Protein 8GU3 (pdb70)

Secondary structure (DSSP, 8-state):
---TT-TTSS----HHHHHHH-HHHHTTB---TTSS--B-SS-HHHHHHHHHHHHHHHH-------SSS----HHHHHHHHHHHHHHHHHTT--SS-EEEEES-TTTTHHHHHHHHHS--EEEEEES-HHHHHHHHHHHHHHT-TTTEEEEE--TTSS-SSHHHHTSSTT----EEEE-----HHHHHHHHHHHHHSSTTTSSEEEEEE--GGGHHHHHHHHHTTGGGSEEEEEE-SSSS---EEEEEE--SS---

InterPro domains:
  IPR010286 METTL16/RlmF family [PF05971] (2-304)
  IPR010286 METTL16/RlmF family [PTHR13393] (3-479)
  IPR017182 Methyltransferase METTL16/PsiM [PIRSF037350] (1-479)
  IPR029063 S-adenosyl-L-methionine-dependent methyltransferase superfamily [G3DSA:3.40.50.150] (38-305)
  IPR029063 S-adenosyl-L-methionine-dependent methyltransferase superfamily [SSF53335] (29-191)

Nearest PDB structures (foldseek):
  8gu3-assembly1_A  TM=1.004E+00  e=8.103E-60  Caenorhabditis elegans
  6gfn-assembly1_A  TM=9.324E-01  e=4.872E-31  Homo sapiens
  6gt5-assembly2_B  TM=9.411E-01  e=9.534E-30  Homo sapiens
  6b91-assembly1_A  TM=9.120E-01  e=3.389E-30  Homo sapiens
  6b92-assembly1_A  TM=9.083E-01  e=1.599E-29  Homo sapiens

Radius of gyration: 18.77 Å; Cα contacts (8 Å, |Δi|>4): 418; chains: 1; bounding box: 38×48×56 Å

Organism: Caenorhabditis elegans (NCBI:txid6239)

Sequence (256 aa):
EMHPRNPYRNKPPDFKALAVEYPEFRKFCQYVSNGKVTFDFKKDAAVRCLTQTLLKKDFNLDVEIPPGHLVPRVPQKLNYCLLIDDLLKANKLTKNVIGIDIGTGTSCIHALIGARQFNWKFIATDGDEKSVRVAHENVAKNGLSSSICVVHVNPDVKTVLMDVVNTIPDTDYAFCMCNPPFGEVAFVNRIIDDSVLLRDRIKIYTTMIGRKSSLKPLQNRLQRFGDDVKIMISVLNQGKTKRWMLAWTFSKSVSL

Structure (mmCIF, N/CA/C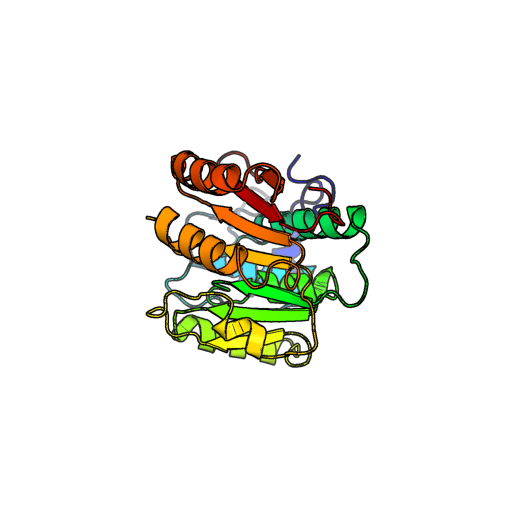/O backbone):
data_8GU3
#
_entry.id   8GU3
#
_cell.length_a   43.210
_cell.length_b   70.080
_cell.length_c   94.230
_cell.angle_alpha   90.000
_cell.angle_beta   90.000
_cell.angle_gamma   90.000
#
_symmetry.space_group_name_H-M   'P 21 21 21'
#
loop_
_atom_site.group_PDB
_atom_site.id
_atom_site.type_symbol
_atom_site.label_atom_id
_atom_site.label_alt_id
_atom_site.label_comp_id
_atom_site.label_asym_id
_atom_site.label_entity_id
_atom_site.label_seq_id
_atom_site.pdbx_PDB_ins_code
_atom_site.Cartn_x
_atom_site.Cartn_y
_atom_site.Cartn_z
_atom_site.occupancy
_atom_site.B_iso_or_equiv
_atom_site.auth_seq_id
_atom_site.auth_comp_id
_atom_site.auth_asym_id
_atom_site.auth_atom_id
_atom_site.pdbx_PDB_model_num
ATOM 1 N N . GLU A 1 6 ? -31.022 2.785 8.837 1.00 207.25 6 GLU A N 1
ATOM 2 C CA . GLU A 1 6 ? -30.799 4.144 8.359 1.00 217.42 6 GLU A CA 1
ATOM 3 C C . GLU A 1 6 ? -29.844 4.183 7.164 1.00 202.24 6 GLU A C 1
ATOM 4 O O . GLU A 1 6 ? -29.267 5.222 6.849 1.00 205.11 6 GLU A O 1
ATOM 10 N N . MET A 1 7 ? -29.702 3.044 6.481 1.00 177.08 7 MET A N 1
ATOM 11 C CA . MET A 1 7 ? -28.922 3.009 5.247 1.00 179.81 7 MET A CA 1
ATOM 12 C C . MET A 1 7 ? -29.748 3.477 4.053 1.00 162.01 7 MET A C 1
ATOM 13 O O . MET A 1 7 ? -29.437 4.497 3.429 1.00 160.58 7 MET A O 1
ATOM 18 N N . HIS A 1 8 ? -30.809 2.735 3.723 1.00 148.38 8 HIS A N 1
ATOM 19 C CA . HIS A 1 8 ? -31.721 3.071 2.640 1.00 144.81 8 HIS A CA 1
ATOM 20 C C . HIS A 1 8 ? -33.071 2.447 2.954 1.00 146.83 8 HIS A C 1
ATOM 21 O O . HIS A 1 8 ? -33.117 1.301 3.424 1.00 144.56 8 HIS A O 1
ATOM 28 N N . PRO A 1 9 ? -34.173 3.162 2.699 1.00 166.70 9 PRO A N 1
ATOM 29 C CA . PRO A 1 9 ? -35.490 2.700 3.179 1.00 173.67 9 PRO A CA 1
ATOM 30 C C . PRO A 1 9 ? -35.866 1.281 2.782 1.00 168.71 9 PRO A C 1
ATOM 31 O O . PRO A 1 9 ? -36.406 0.540 3.612 1.00 177.41 9 PRO A O 1
ATOM 35 N N . ARG A 1 10 ? -35.605 0.876 1.541 1.00 129.39 10 ARG A N 1
ATOM 36 C CA . ARG A 1 10 ? -35.996 -0.445 1.068 1.00 115.20 10 ARG A CA 1
ATOM 37 C C . ARG A 1 10 ? -34.814 -1.394 0.926 1.00 125.49 10 ARG A C 1
ATOM 38 O O . ARG A 1 10 ? -34.958 -2.465 0.327 1.00 122.90 10 ARG A O 1
ATOM 46 N N . ASN A 1 11 ? -33.658 -1.031 1.461 1.00 124.52 11 ASN A N 1
ATOM 47 C CA . ASN A 1 11 ? -32.504 -1.921 1.451 1.00 121.25 11 ASN A CA 1
ATOM 48 C C . ASN A 1 11 ? -32.731 -3.064 2.429 1.00 120.64 11 ASN A C 1
ATOM 49 O O . ASN A 1 11 ? -32.998 -2.810 3.610 1.00 136.93 11 ASN A O 1
ATOM 54 N N . PRO A 1 12 ? -32.642 -4.326 1.996 1.00 119.29 12 PRO A N 1
ATOM 55 C CA . PRO A 1 12 ? -32.818 -5.443 2.939 1.00 124.60 12 PRO A CA 1
ATOM 56 C C . PRO A 1 12 ? -31.738 -5.527 4.006 1.00 110.91 12 PRO A C 1
ATOM 57 O O . PRO A 1 12 ? -31.857 -6.362 4.911 1.00 111.56 12 PRO A O 1
ATOM 61 N N . TYR A 1 13 ? -30.696 -4.701 3.933 1.00 119.89 13 TYR A N 1
ATOM 62 C CA . TYR A 1 13 ? -29.609 -4.719 4.901 1.00 118.17 13 TYR A CA 1
ATOM 63 C C . TYR A 1 13 ? -29.696 -3.593 5.925 1.00 131.47 13 TYR A C 1
ATOM 64 O O . TYR A 1 13 ? -28.786 -3.456 6.748 1.00 132.29 13 TYR A O 1
ATOM 73 N N . ARG A 1 14 ? -30.763 -2.787 5.901 1.00 142.91 14 ARG A N 1
ATOM 74 C CA . ARG A 1 14 ? -30.866 -1.682 6.852 1.00 142.59 14 ARG A CA 1
ATOM 75 C C . ARG A 1 14 ? -31.175 -2.182 8.259 1.00 140.33 14 ARG A C 1
ATOM 76 O O . ARG A 1 14 ? -30.605 -1.687 9.238 1.00 161.71 14 ARG A O 1
ATOM 84 N N . ASN A 1 15 ? -32.074 -3.159 8.381 1.00 141.65 15 ASN A N 1
ATOM 85 C CA . ASN A 1 15 ? -32.494 -3.679 9.675 1.00 147.72 15 ASN A CA 1
ATOM 86 C C . ASN A 1 15 ? -32.303 -5.186 9.787 1.00 146.05 15 ASN A C 1
ATOM 87 O O . ASN A 1 15 ? -32.752 -5.787 10.769 1.00 143.86 15 ASN A O 1
ATOM 92 N N . LYS A 1 16 ? -31.649 -5.810 8.810 1.00 159.52 16 LYS A N 1
ATOM 93 C CA . LYS A 1 16 ? -31.249 -7.214 8.884 1.00 145.79 16 LYS A CA 1
ATOM 94 C C . LYS A 1 16 ? -29.769 -7.320 8.539 1.00 144.76 16 LYS A C 1
ATOM 95 O O . LYS A 1 16 ? -29.402 -7.838 7.478 1.00 134.51 16 LYS A O 1
ATOM 101 N N . PRO A 1 17 ? -28.890 -6.828 9.412 1.00 185.62 17 PRO A N 1
ATOM 102 C CA . PRO A 1 17 ? -27.463 -6.969 9.154 1.00 182.19 17 PRO A CA 1
ATOM 103 C C . PRO A 1 17 ? -27.083 -8.434 9.089 1.00 178.48 17 PRO A C 1
ATOM 104 O O . PRO A 1 17 ? -27.678 -9.279 9.785 1.00 179.38 17 PRO A O 1
ATOM 108 N N . PRO A 1 18 ? -26.106 -8.786 8.258 1.00 136.86 18 PRO A N 1
ATOM 109 C CA . PRO A 1 18 ? -25.774 -10.204 8.077 1.00 121.41 18 PRO A CA 1
ATOM 110 C C . PRO A 1 18 ? -25.284 -10.828 9.375 1.00 121.72 18 PRO A C 1
ATOM 111 O O . PRO A 1 18 ? -24.417 -10.282 10.061 1.00 121.30 18 PRO A O 1
ATOM 115 N N . ASP A 1 19 ? -25.857 -11.980 9.711 1.00 119.45 19 ASP A N 1
ATOM 116 C CA . ASP A 1 19 ? -25.429 -12.739 10.881 1.00 116.88 19 ASP A CA 1
ATOM 117 C C . ASP A 1 19 ? -24.207 -13.551 10.479 1.00 111.79 19 ASP A C 1
ATOM 118 O O . ASP A 1 19 ? -24.318 -14.571 9.795 1.00 115.90 19 ASP A O 1
ATOM 123 N N . PHE A 1 20 ? -23.028 -13.088 10.898 1.00 101.20 20 PHE A N 1
ATOM 124 C CA . PHE A 1 20 ? -21.788 -13.742 10.505 1.00 102.72 20 PHE A CA 1
ATOM 125 C C . PHE A 1 20 ? -21.661 -15.147 11.078 1.00 97.40 20 PHE A C 1
ATOM 126 O O . PHE A 1 20 ? -20.951 -15.972 10.496 1.00 90.08 20 PHE A O 1
ATOM 134 N N . LYS A 1 21 ? -22.344 -15.448 12.185 1.00 97.66 21 LYS A N 1
ATOM 135 C CA . LYS A 1 21 ? -22.348 -16.818 12.688 1.00 94.50 21 LYS A CA 1
ATOM 136 C C . LYS A 1 21 ? -23.186 -17.730 11.799 1.00 96.26 21 LYS A C 1
ATOM 137 O O . LYS A 1 21 ? -22.774 -18.855 11.487 1.00 100.79 21 LYS A O 1
ATOM 143 N N . ALA A 1 22 ? -24.364 -17.263 11.377 1.00 87.90 22 ALA A N 1
ATOM 144 C CA . ALA A 1 22 ? -25.183 -18.051 10.462 1.00 85.86 22 ALA A CA 1
ATOM 145 C C . ALA A 1 22 ? -24.482 -18.237 9.121 1.00 95.32 22 ALA A C 1
ATOM 146 O O . ALA A 1 22 ? -24.519 -19.327 8.537 1.00 95.48 22 ALA A O 1
ATOM 148 N N . LEU A 1 23 ? -23.836 -17.181 8.618 1.00 94.44 23 LEU A N 1
ATOM 149 C CA . LEU A 1 23 ? -23.046 -17.305 7.397 1.00 87.12 23 LEU A CA 1
ATOM 150 C C . LEU A 1 23 ? -21.895 -18.281 7.589 1.00 85.26 23 LEU A C 1
ATOM 151 O O . LEU A 1 23 ? -21.573 -19.061 6.685 1.00 84.97 23 LEU A O 1
ATOM 156 N N . ALA A 1 24 ? -21.260 -18.249 8.763 1.00 96.67 24 ALA A N 1
ATOM 157 C CA . ALA A 1 24 ? -20.182 -19.184 9.057 1.00 94.61 24 ALA A CA 1
ATOM 158 C C . ALA A 1 24 ? -20.675 -20.623 9.014 1.00 93.59 24 ALA A C 1
ATOM 159 O O . ALA A 1 24 ? -19.997 -21.506 8.476 1.00 97.67 24 ALA A O 1
ATOM 161 N N . VAL A 1 25 ? -21.854 -20.875 9.582 1.00 86.50 25 VAL A N 1
ATOM 162 C CA . VAL A 1 25 ? -22.403 -22.228 9.581 1.00 77.71 25 VAL A CA 1
ATOM 163 C C . VAL A 1 25 ? -22.770 -22.659 8.164 1.00 96.28 25 VAL A C 1
ATOM 164 O O . VAL A 1 25 ? -22.455 -23.777 7.739 1.00 106.37 25 VAL A O 1
ATOM 168 N N . GLU A 1 26 ? -23.439 -21.782 7.409 1.00 79.71 26 GLU A N 1
ATOM 169 C CA . GLU A 1 26 ? -23.893 -22.171 6.075 1.00 81.07 26 GLU A CA 1
ATOM 170 C C . GLU A 1 26 ? -22.736 -22.258 5.090 1.00 91.75 26 GLU A C 1
ATOM 171 O O . GLU A 1 26 ? -22.714 -23.143 4.227 1.00 101.71 26 GLU A O 1
ATOM 177 N N . TYR A 1 27 ? -21.774 -21.351 5.192 1.00 89.11 27 TYR A N 1
ATOM 178 C CA . TYR A 1 27 ? -20.683 -21.272 4.222 1.00 84.81 27 TYR A CA 1
ATOM 179 C C . TYR A 1 27 ? -19.354 -21.512 4.921 1.00 92.82 27 TYR A C 1
ATOM 180 O O . TYR A 1 27 ? -18.894 -20.646 5.689 1.00 93.93 27 TYR A O 1
ATOM 189 N N . PRO A 1 28 ? -18.705 -22.658 4.695 1.00 96.35 28 PRO A N 1
ATOM 190 C CA . PRO A 1 28 ? -17.487 -22.982 5.447 1.00 93.61 28 PRO A CA 1
ATOM 191 C C . PRO A 1 28 ? -16.266 -22.230 4.946 1.00 97.43 28 PRO A C 1
ATOM 192 O O . PRO A 1 28 ? -15.355 -21.929 5.723 1.00 99.67 28 PRO A O 1
ATOM 196 N N . GLU A 1 29 ? -16.229 -21.925 3.646 1.00 99.93 29 GLU A N 1
ATOM 197 C CA . GLU A 1 29 ? -15.117 -21.150 3.113 1.00 94.27 29 GLU A CA 1
ATOM 198 C C . GLU A 1 29 ? -15.110 -19.725 3.649 1.00 97.37 29 GLU A C 1
ATOM 199 O O . GLU A 1 29 ? -14.060 -19.075 3.631 1.00 101.91 29 GLU A O 1
ATOM 205 N N . PHE A 1 30 ? -16.254 -19.233 4.132 1.00 92.30 30 PHE A N 1
ATOM 206 C CA . PHE A 1 30 ? -16.308 -17.908 4.739 1.00 89.50 30 PHE A CA 1
ATOM 207 C C . PHE A 1 30 ? -15.876 -17.930 6.198 1.00 88.45 30 PHE A C 1
ATOM 208 O O . PHE A 1 30 ? -15.286 -16.958 6.680 1.00 93.16 30 PHE A O 1
ATOM 216 N N . ARG A 1 31 ? -16.153 -19.021 6.910 1.00 112.16 31 ARG A N 1
ATOM 217 C CA . ARG A 1 31 ? -15.829 -19.091 8.327 1.00 119.44 31 ARG A CA 1
ATOM 218 C C . ARG A 1 31 ? -14.350 -19.342 8.587 1.00 119.04 31 ARG A C 1
ATOM 219 O O . ARG A 1 31 ? -13.931 -19.317 9.750 1.00 124.47 31 ARG A O 1
ATOM 227 N N . LYS A 1 32 ? -13.553 -19.583 7.544 1.00 91.17 32 LYS A N 1
ATOM 228 C CA . LYS A 1 32 ? -12.106 -19.564 7.714 1.00 72.71 32 LYS A CA 1
ATOM 229 C C . LYS A 1 32 ? -11.612 -18.165 8.050 1.00 81.80 32 LYS A C 1
ATOM 230 O O . LYS A 1 32 ? -10.580 -18.013 8.713 1.00 87.02 32 LYS A O 1
ATOM 236 N N . PHE A 1 33 ? -12.330 -17.139 7.605 1.00 82.63 33 PHE A N 1
ATOM 237 C CA . PHE A 1 33 ? -11.983 -15.755 7.890 1.00 87.41 33 PHE A CA 1
ATOM 238 C C . PHE A 1 33 ? -12.677 -15.225 9.135 1.00 92.93 33 PHE A C 1
ATOM 239 O O . PHE A 1 33 ? -12.510 -14.049 9.471 1.00 99.76 33 PHE A O 1
ATOM 247 N N . CYS A 1 34 ? -13.445 -16.064 9.823 1.00 102.49 34 CYS A N 1
ATOM 248 C CA . CYS A 1 34 ? -14.118 -15.686 11.055 1.00 113.99 34 CYS A CA 1
ATOM 249 C C . CYS A 1 34 ? -13.295 -16.172 12.240 1.00 126.55 34 CYS A C 1
ATOM 250 O O . CYS A 1 34 ? -12.934 -17.352 12.311 1.00 120.77 34 CYS A O 1
ATOM 253 N N . GLN A 1 35 ? -13.001 -15.260 13.162 1.00 140.98 35 GLN A N 1
ATOM 254 C CA . GLN A 1 35 ? -12.120 -15.549 14.290 1.00 158.65 35 GLN A CA 1
ATOM 255 C C . GLN A 1 35 ? -12.945 -15.929 15.519 1.00 171.94 35 GLN A C 1
ATOM 256 O O . GLN A 1 35 ? -12.966 -15.236 16.536 1.00 163.76 35 GLN A O 1
ATOM 262 N N . TYR A 1 36 ? -13.635 -17.062 15.407 1.00 247.73 36 TYR A N 1
ATOM 263 C CA . TYR A 1 36 ? -14.362 -17.591 16.553 1.00 249.39 36 TYR A CA 1
ATOM 264 C C . TYR A 1 36 ? -13.384 -17.930 17.673 1.00 250.33 36 TYR A C 1
ATOM 265 O O . TYR A 1 36 ? -12.391 -18.632 17.461 1.00 248.63 36 TYR A O 1
ATOM 274 N N . VAL A 1 37 ? -13.643 -17.382 18.858 1.00 208.16 37 VAL A N 1
ATOM 275 C CA . VAL A 1 37 ? -12.742 -17.520 19.997 1.00 197.59 37 VAL A CA 1
ATOM 276 C C . VAL A 1 37 ? -13.551 -17.787 21.259 1.00 197.81 37 VAL A C 1
ATOM 277 O O . VAL A 1 37 ? -14.776 -17.947 21.203 1.00 192.84 37 VAL A O 1
ATOM 281 N N . SER A 1 38 ? -12.872 -17.835 22.408 1.00 187.65 38 SER A N 1
ATOM 282 C CA . SER A 1 38 ? -13.553 -18.016 23.685 1.00 184.36 38 SER A CA 1
ATOM 283 C C . SER A 1 38 ? -14.376 -16.800 24.095 1.00 194.97 38 SER A C 1
ATOM 284 O O . SER A 1 38 ? -14.979 -16.821 25.174 1.00 185.38 38 SER A O 1
ATOM 287 N N . ASN A 1 39 ? -14.407 -15.747 23.273 1.00 214.52 39 ASN A N 1
ATOM 288 C CA . ASN A 1 39 ? -15.289 -14.614 23.525 1.00 213.06 39 ASN A CA 1
ATOM 289 C C . ASN A 1 39 ? -16.759 -15.003 23.460 1.00 207.13 39 ASN A C 1
ATOM 290 O O . ASN A 1 39 ? -17.603 -14.299 24.027 1.00 206.73 39 ASN A O 1
ATOM 295 N N . GLY A 1 40 ? -17.084 -16.106 22.790 1.00 177.22 40 GLY A N 1
ATOM 296 C CA . GLY A 1 40 ? -18.456 -16.512 22.594 1.00 161.65 40 GLY A CA 1
ATOM 297 C C . GLY A 1 40 ? -19.115 -15.948 21.356 1.00 165.45 40 GLY A C 1
ATOM 298 O O . GLY A 1 40 ? -20.262 -16.312 21.065 1.00 156.29 40 GLY A O 1
ATOM 299 N N . LYS A 1 41 ? -18.435 -15.074 20.621 1.00 170.58 41 LYS A N 1
ATOM 300 C CA . LYS A 1 41 ? -18.957 -14.472 19.406 1.00 160.92 41 LYS A CA 1
ATOM 301 C C . LYS A 1 41 ? -18.059 -14.833 18.231 1.00 145.47 41 LYS A C 1
ATOM 302 O O . LYS A 1 41 ? -16.999 -15.443 18.390 1.00 165.79 41 LYS A O 1
ATOM 308 N N . VAL A 1 42 ? -18.493 -14.443 17.037 1.00 136.04 42 VAL A N 1
ATOM 309 C CA . VAL A 1 42 ? -17.697 -14.603 15.826 1.00 148.29 42 VAL A CA 1
ATOM 310 C C . VAL A 1 42 ? -16.980 -13.286 15.554 1.00 147.53 42 VAL A C 1
ATOM 311 O O . VAL A 1 42 ? -17.613 -12.231 15.424 1.00 136.46 42 VAL A O 1
ATOM 315 N N . THR A 1 43 ? -15.654 -13.340 15.509 1.00 158.06 43 THR A N 1
ATOM 316 C CA . THR A 1 43 ? -14.827 -12.176 15.233 1.00 158.66 43 THR A CA 1
ATOM 317 C C . THR A 1 43 ? -14.395 -12.211 13.773 1.00 150.58 43 THR A C 1
ATOM 318 O O . THR A 1 43 ? -14.063 -13.274 13.241 1.00 147.70 43 THR A O 1
ATOM 322 N N . PHE A 1 44 ? -14.417 -11.052 13.121 1.00 135.21 44 PHE A N 1
ATOM 323 C CA . PHE A 1 44 ? -14.122 -10.963 11.699 1.00 114.40 44 PHE A CA 1
ATOM 324 C C . PHE A 1 44 ? -13.166 -9.807 11.454 1.00 126.07 44 PHE A C 1
ATOM 325 O O . PHE A 1 44 ? -13.395 -8.696 11.943 1.00 126.38 44 PHE A O 1
ATOM 333 N N . ASP A 1 45 ? -12.101 -10.067 10.699 1.00 121.80 45 ASP A N 1
ATOM 334 C CA . ASP A 1 45 ? -11.119 -9.042 10.367 1.00 121.71 45 ASP A CA 1
ATOM 335 C C . ASP A 1 45 ? -11.495 -8.403 9.036 1.00 109.57 45 ASP A C 1
ATOM 336 O O . ASP A 1 45 ? -11.504 -9.074 7.999 1.00 95.71 45 ASP A O 1
ATOM 341 N N . PHE A 1 46 ? -11.803 -7.108 9.069 1.00 109.82 46 PHE A N 1
ATOM 342 C CA . PHE A 1 46 ? -12.191 -6.370 7.877 1.00 107.58 46 PHE A CA 1
ATOM 343 C C . PHE A 1 46 ? -11.013 -5.727 7.158 1.00 99.60 46 PHE A C 1
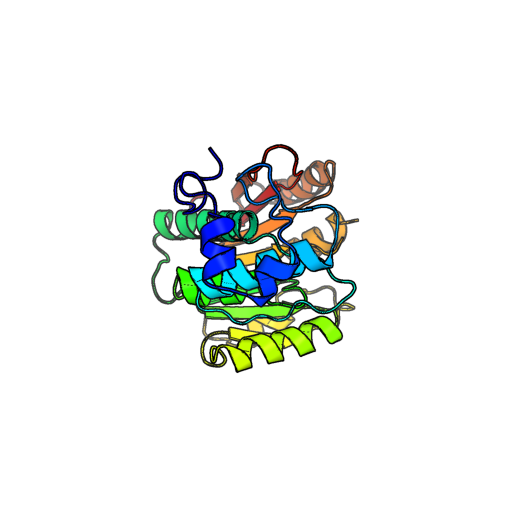ATOM 344 O O . PHE A 1 46 ? -11.202 -5.168 6.074 1.00 112.88 46 PHE A O 1
ATOM 352 N N . LYS A 1 47 ? -9.812 -5.786 7.727 1.00 102.17 47 LYS A N 1
ATOM 353 C CA . LYS A 1 47 ? -8.648 -5.151 7.127 1.00 104.54 47 LYS A CA 1
ATOM 354 C C . LYS A 1 47 ? -7.898 -6.064 6.166 1.00 101.56 47 LYS A C 1
ATOM 355 O O . LYS A 1 47 ? -6.887 -5.641 5.597 1.00 106.50 47 LYS A O 1
ATOM 361 N N . LYS A 1 48 ? -8.362 -7.294 5.969 1.00 103.16 48 LYS A N 1
ATOM 362 C CA . LYS A 1 48 ? -7.735 -8.233 5.049 1.00 99.04 48 LYS A CA 1
ATOM 363 C C . LYS A 1 48 ? -8.594 -8.356 3.795 1.00 97.66 48 LYS A C 1
ATOM 364 O O . LYS A 1 48 ? -9.810 -8.558 3.886 1.00 80.43 48 LYS A O 1
ATOM 370 N N . ASP A 1 49 ? -7.958 -8.224 2.627 1.00 106.07 49 ASP A N 1
ATOM 371 C CA . ASP A 1 49 ? -8.705 -8.201 1.373 1.00 104.29 49 ASP A CA 1
ATOM 372 C C . ASP A 1 49 ? -9.359 -9.544 1.079 1.00 97.12 49 ASP A C 1
ATOM 373 O O . ASP A 1 49 ? -10.460 -9.593 0.516 1.00 84.01 49 ASP A O 1
ATOM 378 N N . ALA A 1 50 ? -8.695 -10.646 1.437 1.00 94.06 50 ALA A N 1
ATOM 379 C CA . ALA A 1 50 ? -9.294 -11.959 1.226 1.00 78.79 50 ALA A CA 1
ATOM 380 C C . ALA A 1 50 ? -10.597 -12.092 2.000 1.00 79.13 50 ALA A C 1
ATOM 381 O O . ALA A 1 50 ? -11.587 -12.621 1.481 1.00 81.28 50 ALA A O 1
ATOM 383 N N . ALA A 1 51 ? -10.621 -11.596 3.240 1.00 85.36 51 ALA A N 1
ATOM 384 C CA . ALA A 1 51 ? -11.824 -11.696 4.059 1.00 79.85 51 ALA A CA 1
ATOM 385 C C . ALA A 1 51 ? -12.978 -10.896 3.465 1.00 69.23 51 ALA A C 1
ATOM 386 O O . ALA A 1 51 ? -14.110 -11.384 3.408 1.00 64.40 51 ALA A O 1
ATOM 388 N N . VAL A 1 52 ? -12.715 -9.665 3.017 1.00 78.91 52 VAL A N 1
ATOM 389 C CA . VAL A 1 52 ? -13.781 -8.846 2.443 1.00 78.81 52 VAL A CA 1
ATOM 390 C C . VAL A 1 52 ? -14.266 -9.438 1.127 1.00 66.46 52 VAL A C 1
ATOM 391 O O . VAL A 1 52 ? -15.472 -9.461 0.846 1.00 66.68 52 VAL A O 1
ATOM 395 N N . ARG A 1 53 ? -13.333 -9.899 0.290 1.00 70.12 53 ARG A N 1
ATOM 396 C CA . ARG A 1 53 ? -13.688 -10.583 -0.950 1.00 71.47 53 ARG A CA 1
ATOM 397 C C . ARG A 1 53 ? -14.616 -11.760 -0.678 1.00 67.51 53 ARG A C 1
ATOM 398 O O . ARG A 1 53 ? -15.678 -11.896 -1.302 1.00 63.40 53 ARG A O 1
ATOM 406 N N . CYS A 1 54 ? -14.234 -12.613 0.274 1.00 76.50 54 CYS A N 1
ATOM 407 C CA . CYS A 1 54 ? -15.055 -13.766 0.608 1.00 65.28 54 CYS A CA 1
ATOM 408 C C . CYS A 1 54 ? -16.393 -13.354 1.203 1.00 64.89 54 CYS A C 1
ATOM 409 O O . CYS A 1 54 ? -17.402 -14.019 0.961 1.00 68.91 54 CYS A O 1
ATOM 412 N N . LEU A 1 55 ? -16.422 -12.275 1.987 1.00 68.39 55 LEU A N 1
ATOM 413 C CA . LEU A 1 55 ? -17.680 -11.802 2.553 1.00 62.85 55 LEU A CA 1
ATOM 414 C C . LEU A 1 55 ? -18.641 -11.375 1.454 1.00 63.03 55 LEU A C 1
ATOM 415 O O . LEU A 1 55 ? -19.827 -11.725 1.477 1.00 67.03 55 LEU A O 1
ATOM 420 N N . THR A 1 56 ? -18.140 -10.614 0.479 1.00 70.67 56 THR A N 1
ATOM 421 C CA . THR A 1 56 ? -18.974 -10.203 -0.646 1.00 64.73 56 THR A CA 1
ATOM 422 C C . THR A 1 56 ? -19.476 -11.417 -1.416 1.00 64.18 56 THR A C 1
ATOM 423 O O . THR A 1 56 ? -20.662 -11.504 -1.765 1.00 54.42 56 THR A O 1
ATOM 427 N N . GLN A 1 57 ? -18.580 -12.373 -1.678 1.00 54.28 57 GLN A N 1
ATOM 428 C CA . GLN A 1 57 ? -18.971 -13.587 -2.386 1.00 49.79 57 GLN A CA 1
ATOM 429 C C . GLN A 1 57 ? -20.070 -14.328 -1.633 1.00 65.00 57 GLN A C 1
ATOM 430 O O . GLN A 1 57 ? -21.077 -14.744 -2.222 1.00 71.11 57 GLN A O 1
ATOM 436 N N . THR A 1 58 ? -19.893 -14.491 -0.320 1.00 64.32 58 THR A N 1
ATOM 437 C CA . THR A 1 58 ? -20.857 -15.223 0.492 1.00 61.29 58 THR A CA 1
ATOM 438 C C . THR A 1 58 ? -22.210 -14.527 0.507 1.00 65.40 58 THR A C 1
ATOM 439 O O . THR A 1 58 ? -23.255 -15.182 0.400 1.00 63.87 58 THR A O 1
ATOM 443 N N . LEU A 1 59 ? -22.213 -13.199 0.650 1.00 71.38 59 LEU A N 1
ATOM 444 C CA . LEU A 1 59 ? -23.473 -12.464 0.637 1.00 59.99 59 LEU A CA 1
ATOM 445 C C . LEU A 1 59 ? -24.176 -12.603 -0.704 1.00 61.22 59 LEU A C 1
ATOM 446 O O . LEU A 1 59 ? -25.396 -12.794 -0.751 1.00 57.96 59 LEU A O 1
ATOM 451 N N . LEU A 1 60 ? -23.425 -12.516 -1.807 1.00 59.10 60 LEU A N 1
ATOM 452 C CA . LEU A 1 60 ? -24.049 -12.673 -3.118 1.00 51.98 60 LEU A CA 1
ATOM 453 C C . LEU A 1 60 ? -24.648 -14.064 -3.282 1.00 56.07 60 LEU A C 1
ATOM 454 O O . LEU A 1 60 ? -25.780 -14.204 -3.759 1.00 61.73 60 LEU A O 1
ATOM 459 N N . LYS A 1 61 ? -23.920 -15.104 -2.867 1.00 59.41 61 LYS A N 1
ATOM 460 C CA . LYS A 1 61 ? -24.463 -16.458 -2.953 1.00 55.44 61 LYS A CA 1
ATOM 461 C C . LYS A 1 61 ? -25.732 -16.604 -2.116 1.00 59.83 61 LYS A C 1
ATOM 462 O O . LYS A 1 61 ? -26.757 -17.094 -2.603 1.00 59.97 61 L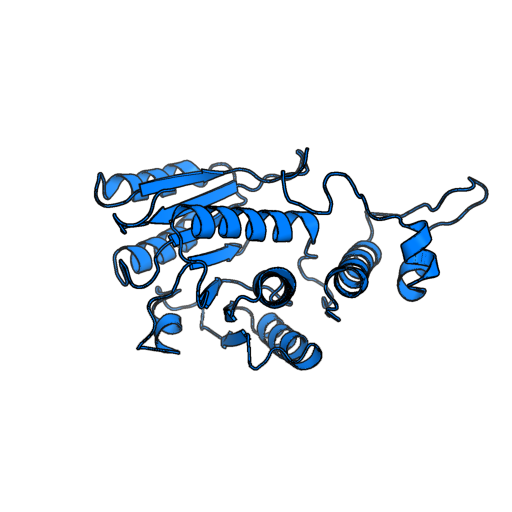YS A O 1
ATOM 468 N N . LYS A 1 62 ? -25.688 -16.169 -0.854 1.00 64.40 62 LYS A N 1
ATOM 469 C CA . LYS A 1 62 ? -26.789 -16.469 0.055 1.00 64.36 62 LYS A CA 1
ATOM 470 C C . LYS A 1 62 ? -28.007 -15.590 -0.199 1.00 70.81 62 LYS A C 1
ATOM 471 O O . LYS A 1 62 ? -29.137 -16.026 0.053 1.00 68.41 62 LYS A O 1
ATOM 477 N N . ASP A 1 63 ? -27.814 -14.368 -0.699 1.00 63.63 63 ASP A N 1
ATOM 478 C CA . ASP A 1 63 ? -28.902 -13.411 -0.793 1.00 65.41 63 ASP A CA 1
ATOM 479 C C . ASP A 1 63 ? -29.276 -13.033 -2.218 1.00 63.53 63 ASP A C 1
ATOM 480 O O . ASP A 1 63 ? -30.258 -12.306 -2.403 1.00 65.81 63 ASP A O 1
ATOM 485 N N . PHE A 1 64 ? -28.539 -13.503 -3.230 1.00 63.31 64 PHE A N 1
ATOM 486 C CA . PHE A 1 64 ? -28.901 -13.212 -4.610 1.00 60.80 64 PHE A CA 1
ATOM 487 C C . PHE A 1 64 ? -28.719 -14.410 -5.532 1.00 59.39 64 PHE A C 1
ATOM 488 O O . PHE A 1 64 ? -28.906 -14.264 -6.747 1.00 73.99 64 PHE A O 1
ATOM 496 N N . ASN A 1 65 ? -28.374 -15.583 -4.998 1.00 58.21 65 ASN A N 1
ATOM 497 C CA . ASN A 1 65 ? -28.133 -16.780 -5.804 1.00 62.77 65 ASN A CA 1
ATOM 498 C C . ASN A 1 65 ? -27.112 -16.503 -6.903 1.00 64.30 65 ASN A C 1
ATOM 499 O O . ASN A 1 65 ? -27.279 -16.904 -8.057 1.00 73.13 65 ASN A O 1
ATOM 504 N N . LEU A 1 66 ? -26.040 -15.806 -6.539 1.00 55.90 66 LEU A N 1
ATOM 505 C CA . LEU A 1 66 ? -25.007 -15.393 -7.480 1.00 50.07 66 LEU A CA 1
ATOM 506 C C . LEU A 1 66 ? -23.666 -15.938 -7.011 1.00 56.25 66 LEU A C 1
ATOM 507 O O . LEU A 1 66 ? -23.147 -15.510 -5.975 1.00 73.56 66 LEU A O 1
ATOM 512 N N . ASP A 1 67 ? -23.106 -16.875 -7.769 1.00 59.76 67 ASP A N 1
ATOM 513 C CA . ASP A 1 67 ? -21.734 -17.321 -7.557 1.00 64.40 67 ASP A CA 1
ATOM 514 C C . ASP A 1 67 ? -20.839 -16.442 -8.420 1.00 68.04 67 ASP A C 1
ATOM 515 O O . ASP A 1 67 ? -20.877 -16.525 -9.652 1.00 75.80 67 ASP A O 1
ATOM 520 N N . VAL A 1 68 ? -20.045 -15.594 -7.774 1.00 68.79 68 VAL A N 1
ATOM 521 C CA . VAL A 1 68 ? -19.260 -14.570 -8.449 1.00 63.35 68 VAL A CA 1
ATOM 522 C C . VAL A 1 68 ? -17.809 -14.698 -8.010 1.00 60.60 68 VAL A C 1
ATOM 523 O O . VAL A 1 68 ? -17.528 -15.036 -6.855 1.00 71.61 68 VAL A O 1
ATOM 527 N N . GLU A 1 69 ? -16.889 -14.445 -8.933 1.00 58.09 69 GLU A N 1
ATOM 528 C CA . GLU A 1 69 ? -15.466 -14.425 -8.632 1.00 64.70 69 GLU A CA 1
ATOM 529 C C . GLU A 1 69 ? -14.959 -12.992 -8.698 1.00 72.65 69 GLU A C 1
ATOM 530 O O . GLU A 1 69 ? -15.168 -12.300 -9.700 1.00 74.42 69 GLU A O 1
ATOM 536 N N . ILE A 1 70 ? -14.313 -12.547 -7.624 1.00 75.28 70 ILE A N 1
ATOM 537 C CA . ILE A 1 70 ? -13.562 -11.295 -7.615 1.00 73.24 70 ILE A CA 1
ATOM 538 C C . ILE A 1 70 ? -12.078 -11.655 -7.659 1.00 81.52 70 ILE A C 1
ATOM 539 O O . ILE A 1 70 ? -11.555 -12.205 -6.676 1.00 89.01 70 ILE A O 1
ATOM 544 N N . PRO A 1 71 ? -11.376 -11.375 -8.749 1.00 84.90 71 PRO A N 1
ATOM 545 C CA . PRO A 1 71 ? -9.986 -11.803 -8.873 1.00 98.97 71 PRO A CA 1
ATOM 546 C C . PRO A 1 71 ? -9.077 -10.957 -8.001 1.00 97.73 71 PRO A C 1
ATOM 547 O O . PRO A 1 71 ? -9.496 -9.911 -7.481 1.00 89.63 71 PRO A O 1
ATOM 551 N N . PRO A 1 72 ? -7.830 -11.384 -7.805 1.00 103.81 72 PRO A N 1
ATOM 552 C CA . PRO A 1 72 ? -6.910 -10.613 -6.961 1.00 105.86 72 PRO A CA 1
ATOM 553 C C . PRO A 1 72 ? -6.617 -9.240 -7.546 1.00 119.76 72 PRO A C 1
ATOM 554 O O . PRO A 1 72 ? -6.651 -9.034 -8.761 1.00 116.24 72 PRO A O 1
ATOM 558 N N . GLY A 1 73 ? -6.326 -8.296 -6.657 1.00 126.19 73 GLY A N 1
ATOM 559 C CA . GLY A 1 73 ? -5.931 -6.961 -7.070 1.00 130.32 73 GLY A CA 1
ATOM 560 C C . GLY A 1 73 ? -7.013 -6.169 -7.771 1.00 129.72 73 GLY A C 1
ATOM 561 O O . GLY A 1 73 ? -6.734 -5.503 -8.777 1.00 140.54 73 GLY A O 1
ATOM 562 N N . HIS A 1 74 ? -8.241 -6.221 -7.266 1.00 122.53 74 HIS A N 1
ATOM 563 C CA . HIS A 1 74 ? -9.354 -5.479 -7.834 1.00 112.84 74 HIS A CA 1
ATOM 564 C C . HIS A 1 74 ? -10.133 -4.801 -6.718 1.00 107.92 74 HIS A C 1
ATOM 565 O O . HIS A 1 74 ? -9.959 -5.101 -5.533 1.00 119.30 74 HIS A O 1
ATOM 572 N N . LEU A 1 75 ? -10.991 -3.865 -7.113 1.00 104.86 75 LEU A N 1
ATOM 573 C CA . LEU A 1 75 ? -11.960 -3.312 -6.181 1.00 112.52 75 LEU A CA 1
ATOM 574 C C . LEU A 1 75 ? -12.832 -4.433 -5.634 1.00 105.63 75 LEU A C 1
ATOM 575 O O . LEU A 1 75 ? -13.275 -5.314 -6.376 1.00 96.91 75 LEU A O 1
ATOM 580 N N . VAL A 1 76 ? -13.060 -4.410 -4.325 1.00 101.07 76 VAL A N 1
ATOM 581 C CA . VAL A 1 76 ? -13.941 -5.388 -3.695 1.00 91.42 76 VAL A CA 1
ATOM 582 C C . VAL A 1 76 ? -15.312 -4.743 -3.536 1.00 85.29 76 VAL A C 1
ATOM 583 O O . VAL A 1 76 ? -15.499 -3.892 -2.654 1.00 83.09 76 VAL A O 1
ATOM 587 N N . PRO A 1 77 ? -16.288 -5.108 -4.365 1.00 82.64 77 PRO A N 1
ATOM 588 C CA . PRO A 1 77 ? -17.602 -4.468 -4.282 1.00 76.44 77 PRO A CA 1
ATOM 589 C C . PRO A 1 77 ? -18.268 -4.739 -2.942 1.00 75.16 77 PRO A C 1
ATOM 590 O O . PRO A 1 77 ? -18.058 -5.780 -2.317 1.00 77.48 77 PRO A O 1
ATOM 594 N N . ARG A 1 78 ? -19.071 -3.777 -2.498 1.00 66.50 78 ARG A N 1
ATOM 595 C CA . ARG A 1 78 ? -19.839 -3.899 -1.264 1.00 74.06 78 ARG A CA 1
ATOM 596 C C . ARG A 1 78 ? -21.311 -4.021 -1.639 1.00 67.83 78 ARG A C 1
ATOM 597 O O . ARG A 1 78 ? -21.905 -3.072 -2.160 1.00 74.61 78 ARG A O 1
ATOM 605 N N . VAL A 1 79 ? -21.889 -5.193 -1.364 1.00 67.84 79 VAL A N 1
ATOM 606 C CA . VAL A 1 79 ? -23.267 -5.466 -1.781 1.00 66.48 79 VAL A CA 1
ATOM 607 C C . VAL A 1 79 ? -24.260 -4.421 -1.276 1.00 77.63 79 VAL A C 1
ATOM 608 O O . VAL A 1 79 ? -25.107 -3.978 -2.069 1.00 78.37 79 VAL A O 1
ATOM 612 N N . PRO A 1 80 ? -24.245 -4.008 0.001 1.00 86.13 80 PRO A N 1
ATOM 613 C CA . PRO A 1 80 ? -25.265 -3.038 0.442 1.00 97.19 80 PRO A CA 1
ATOM 614 C C . PRO A 1 80 ? -25.254 -1.733 -0.337 1.00 93.46 80 PRO A C 1
ATOM 615 O O . PRO A 1 80 ? -26.322 -1.222 -0.690 1.00 105.36 80 PRO A O 1
ATOM 619 N N . GLN A 1 81 ? -24.076 -1.196 -0.655 1.00 81.40 81 GLN A N 1
ATOM 620 C CA . GLN A 1 81 ? -24.010 0.107 -1.314 1.00 101.00 81 GLN A CA 1
ATOM 621 C C . GLN A 1 81 ? -24.426 0.014 -2.782 1.00 100.98 81 GLN A C 1
ATOM 622 O O . GLN A 1 81 ? -25.165 0.875 -3.289 1.00 98.67 81 GLN A O 1
ATOM 628 N N . LYS A 1 82 ? -23.978 -1.034 -3.476 1.00 93.55 82 LYS A N 1
ATOM 629 C CA . LYS A 1 82 ? -24.413 -1.249 -4.852 1.00 84.80 82 LYS A CA 1
ATOM 630 C C . LYS A 1 82 ? -25.915 -1.491 -4.914 1.00 90.37 82 LYS A C 1
ATOM 631 O O . LYS A 1 82 ? -26.599 -1.004 -5.824 1.00 105.31 82 LYS A O 1
ATOM 637 N N . LEU A 1 83 ? -26.449 -2.237 -3.945 1.00 90.44 83 LEU A N 1
ATOM 638 C CA . LEU A 1 83 ? -27.890 -2.440 -3.884 1.00 91.47 83 LEU A CA 1
ATOM 639 C C . LEU A 1 83 ? -28.624 -1.137 -3.597 1.00 91.26 83 LEU A C 1
ATOM 640 O O . LEU A 1 83 ? -29.735 -0.936 -4.094 1.00 96.07 83 LEU A O 1
ATOM 645 N N . ASN A 1 84 ? -28.025 -0.247 -2.803 1.00 96.24 84 ASN A N 1
ATOM 646 C CA . ASN A 1 84 ? -28.617 1.071 -2.594 1.00 98.77 84 ASN A CA 1
ATOM 647 C C . ASN A 1 84 ? -28.710 1.843 -3.902 1.00 94.31 84 ASN A C 1
ATOM 648 O O . ASN A 1 84 ? -29.730 2.484 -4.184 1.00 91.70 84 ASN A O 1
ATOM 653 N N . TYR A 1 85 ? -27.645 1.804 -4.705 1.00 91.09 85 TYR A N 1
ATOM 654 C CA . TYR A 1 85 ? -27.693 2.433 -6.026 1.00 83.88 85 TYR A CA 1
ATOM 655 C C . TYR A 1 85 ? -28.804 1.827 -6.880 1.00 88.38 85 TYR A C 1
ATOM 656 O O . TYR A 1 85 ? -29.576 2.550 -7.533 1.00 89.66 85 TYR A O 1
ATOM 665 N N . CYS A 1 86 ? -28.912 0.495 -6.867 1.00 88.90 86 CYS A N 1
ATOM 666 C CA . CYS A 1 86 ? -29.957 -0.178 -7.633 1.00 85.80 86 CYS A CA 1
ATOM 667 C C . CYS A 1 86 ? -31.346 0.257 -7.180 1.00 91.25 86 CYS A C 1
ATOM 668 O O . CYS A 1 86 ? -32.235 0.479 -8.008 1.00 83.67 86 CYS A O 1
ATOM 671 N N . LEU A 1 87 ? -31.553 0.391 -5.867 1.00 97.48 87 LEU A N 1
ATOM 672 C CA . LEU A 1 87 ? -32.866 0.784 -5.359 1.00 96.42 87 LEU A CA 1
ATOM 673 C C . LEU A 1 87 ? -33.180 2.240 -5.681 1.00 94.17 87 LEU A C 1
ATOM 674 O O . LEU A 1 87 ? -34.334 2.581 -5.968 1.00 87.14 87 LEU A O 1
ATOM 679 N N . LEU A 1 88 ? -32.174 3.117 -5.619 1.00 89.26 88 LEU A N 1
ATOM 680 C CA . LEU A 1 88 ? -32.386 4.500 -6.034 1.00 95.86 88 LEU A CA 1
ATOM 681 C C . LEU A 1 88 ? -32.835 4.564 -7.485 1.00 97.21 88 LEU A C 1
ATOM 682 O O . LEU A 1 88 ? -33.719 5.353 -7.837 1.00 102.73 88 LEU A O 1
ATOM 687 N N . ILE A 1 89 ? -32.235 3.741 -8.343 1.00 94.70 89 ILE A N 1
ATOM 688 C CA . ILE A 1 89 ? -32.707 3.681 -9.723 1.00 92.72 89 ILE A CA 1
ATOM 689 C C . ILE A 1 89 ? -34.109 3.084 -9.791 1.00 92.13 89 ILE A C 1
ATOM 690 O O . ILE A 1 89 ? -34.943 3.516 -10.594 1.00 89.80 89 ILE A O 1
ATOM 695 N N . ASP A 1 90 ? -34.397 2.097 -8.941 1.00 103.28 90 ASP A N 1
ATOM 696 C CA . ASP A 1 90 ? -35.712 1.463 -8.953 1.00 107.42 90 ASP A CA 1
ATOM 697 C C . ASP A 1 90 ? -36.817 2.459 -8.62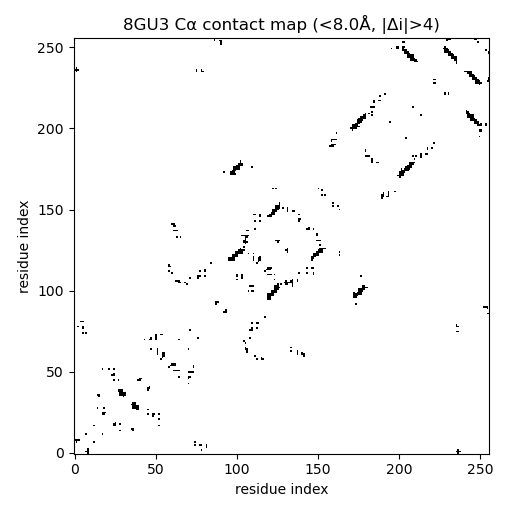0 1.00 105.37 90 ASP A C 1
ATOM 698 O O . ASP A 1 90 ? -37.890 2.431 -9.233 1.00 10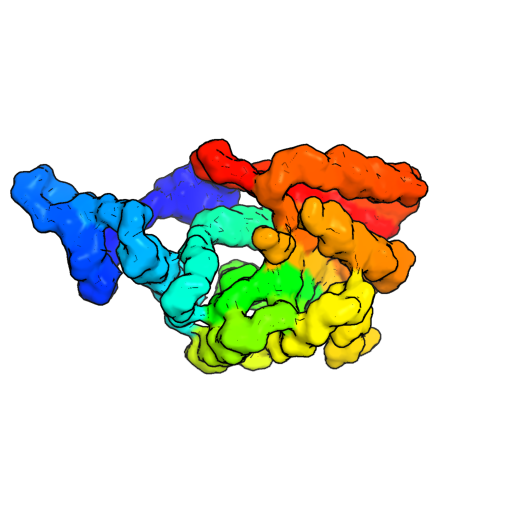7.19 90 ASP A O 1
ATOM 703 N N . ASP A 1 91 ? -36.576 3.346 -7.651 1.00 101.99 91 ASP A N 1
ATOM 704 C CA . ASP A 1 91 ? -37.603 4.308 -7.254 1.00 106.29 91 ASP A CA 1
ATOM 705 C C . ASP A 1 91 ? -37.933 5.286 -8.379 1.00 107.63 91 ASP A C 1
ATOM 706 O O . ASP A 1 91 ? -39.105 5.615 -8.594 1.00 100.06 91 ASP A O 1
ATOM 711 N N . LEU A 1 92 ? -36.917 5.771 -9.098 1.00 105.41 92 LEU A N 1
ATOM 712 C CA . LEU A 1 92 ? -37.174 6.723 -10.177 1.00 103.93 92 LEU A CA 1
ATOM 713 C C . LEU A 1 92 ? -37.951 6.075 -11.317 1.00 102.54 92 LEU A C 1
ATOM 714 O O . LEU A 1 92 ? -38.811 6.718 -11.930 1.00 111.39 92 LEU A O 1
ATOM 719 N N . LEU A 1 93 ? -37.658 4.809 -11.621 1.00 99.66 93 LEU A N 1
ATOM 720 C CA . LEU A 1 93 ? -38.463 4.082 -12.597 1.00 98.74 93 LEU A CA 1
ATOM 721 C C . LEU A 1 93 ? -39.900 3.932 -12.119 1.00 104.80 93 LEU A C 1
ATOM 722 O O . LEU A 1 93 ? -40.838 3.982 -12.924 1.00 110.70 93 LEU A O 1
ATOM 727 N N . LYS A 1 94 ? -40.090 3.729 -10.814 1.00 101.15 94 LYS A N 1
ATOM 728 C CA . LYS A 1 94 ? -41.438 3.693 -10.259 1.00 107.81 94 LYS A CA 1
ATOM 729 C C . LYS A 1 94 ? -42.164 5.010 -10.497 1.00 114.40 94 LYS A C 1
ATOM 730 O O . LYS A 1 94 ? -43.277 5.031 -11.037 1.00 117.12 94 LYS A O 1
ATOM 736 N N . ALA A 1 95 ? -41.538 6.125 -10.108 1.00 123.76 95 ALA A N 1
ATOM 737 C CA . ALA A 1 95 ? -42.201 7.422 -10.201 1.00 110.51 95 ALA A CA 1
ATOM 738 C C . ALA A 1 95 ? -42.557 7.756 -11.641 1.00 109.52 95 ALA A C 1
ATOM 739 O O . ALA A 1 95 ? -43.663 8.230 -11.922 1.00 116.18 95 ALA A O 1
ATOM 741 N N . ASN A 1 96 ? -41.639 7.500 -12.570 1.00 110.65 96 ASN A N 1
ATOM 742 C CA . ASN A 1 96 ? -41.885 7.730 -13.984 1.00 117.79 96 ASN A CA 1
ATOM 743 C C . ASN A 1 96 ? -42.373 6.477 -14.701 1.00 117.06 96 ASN A C 1
ATOM 744 O O . ASN A 1 96 ? -42.267 6.397 -15.931 1.00 121.78 96 ASN A O 1
ATOM 749 N N . LYS A 1 97 ? -42.884 5.497 -13.948 1.00 111.26 97 LYS A N 1
ATOM 750 C CA . LYS A 1 97 ? -43.719 4.404 -14.465 1.00 112.13 97 LYS A CA 1
ATOM 751 C C . LYS A 1 97 ? -43.087 3.703 -15.670 1.00 109.91 97 LYS A C 1
ATOM 752 O O . LYS A 1 97 ? -43.757 3.368 -16.650 1.00 103.33 97 LYS A O 1
ATOM 758 N N . LEU A 1 98 ? -41.784 3.441 -15.575 1.00 113.63 98 LEU A N 1
ATOM 759 C CA . LEU A 1 98 ? -41.021 2.750 -16.611 1.00 113.09 98 LEU A CA 1
ATOM 760 C C . LEU A 1 98 ? -40.628 1.343 -16.170 1.00 120.32 98 LEU A C 1
ATOM 761 O O . LEU A 1 98 ? -39.534 0.863 -16.472 1.00 118.87 98 LEU A O 1
ATOM 766 N N . THR A 1 99 ? -41.521 0.663 -15.453 1.00 120.03 99 THR A N 1
ATOM 767 C CA . THR A 1 99 ? -41.220 -0.627 -14.847 1.00 120.63 99 THR A CA 1
ATOM 768 C C . THR A 1 99 ? -41.674 -1.804 -15.707 1.00 124.48 99 THR A C 1
ATOM 769 O O . THR A 1 99 ? -41.977 -2.878 -15.177 1.00 134.20 99 THR A O 1
ATOM 773 N N . LYS A 1 100 ? -41.717 -1.627 -17.025 1.00 120.89 100 LYS A N 1
ATOM 774 C CA . LYS A 1 100 ? -42.082 -2.690 -17.955 1.00 118.58 100 LYS A CA 1
ATOM 775 C C . LYS A 1 100 ? -40.943 -2.864 -18.947 1.00 124.61 100 LYS A C 1
ATOM 776 O O . LYS A 1 100 ? -40.579 -1.910 -19.642 1.00 127.25 100 LYS A O 1
ATOM 782 N N . ASN A 1 101 ? -40.398 -4.078 -19.025 1.00 134.28 101 ASN A N 1
ATOM 783 C CA . ASN A 1 101 ? -39.275 -4.381 -19.913 1.00 134.87 101 ASN A CA 1
ATOM 784 C C . ASN A 1 101 ? -38.138 -3.377 -19.708 1.00 126.92 101 ASN A C 1
ATOM 785 O O . ASN A 1 101 ? -37.821 -2.555 -20.567 1.00 118.55 101 ASN A O 1
ATOM 790 N N . VAL A 1 102 ? -37.556 -3.448 -18.513 1.00 110.34 102 VAL A N 1
ATOM 791 C CA . VAL A 1 102 ? -36.524 -2.503 -18.097 1.00 76.39 102 VAL A CA 1
ATOM 792 C C . VAL A 1 102 ? -35.200 -2.960 -18.702 1.00 80.05 102 VAL A C 1
ATOM 793 O O . VAL A 1 102 ? -34.560 -3.885 -18.198 1.00 97.36 102 VAL A O 1
ATOM 797 N N . ILE A 1 103 ? -34.782 -2.314 -19.787 1.00 76.31 103 ILE A N 1
ATOM 798 C CA . ILE A 1 103 ? -33.441 -2.486 -20.333 1.00 81.81 103 ILE A CA 1
ATOM 799 C C . ILE A 1 103 ? -32.601 -1.288 -19.912 1.00 82.69 103 ILE A C 1
ATOM 800 O O . ILE A 1 103 ? -32.996 -0.135 -20.129 1.00 70.64 103 ILE A O 1
ATOM 805 N N . GLY A 1 104 ? -31.442 -1.562 -19.301 1.00 70.65 104 GLY A N 1
ATOM 806 C CA . GLY A 1 104 ? -30.549 -0.517 -18.855 1.00 54.75 104 GLY A CA 1
ATOM 807 C C . GLY A 1 104 ? -29.131 -0.787 -19.327 1.00 62.14 104 GLY A C 1
ATOM 808 O O . GLY A 1 104 ? -28.814 -1.870 -19.823 1.00 65.84 104 GLY A O 1
ATOM 809 N N . ILE A 1 105 ? -28.281 0.225 -19.166 1.00 62.51 105 ILE A N 1
ATOM 810 C CA . ILE A 1 105 ? -26.892 0.155 -19.612 1.00 65.34 105 ILE A CA 1
ATOM 811 C C . ILE A 1 105 ? -25.984 0.414 -18.418 1.00 65.02 105 ILE A C 1
ATOM 812 O O . ILE A 1 105 ? -26.089 1.461 -17.775 1.00 59.31 105 ILE A O 1
ATOM 817 N N . ASP A 1 106 ? -25.080 -0.521 -18.136 1.00 68.37 106 ASP A N 1
ATOM 818 C CA . ASP A 1 106 ? -24.125 -0.381 -17.042 1.00 64.14 106 ASP A CA 1
ATOM 819 C C . ASP A 1 106 ? -22.736 -0.129 -17.610 1.00 61.19 106 ASP A C 1
ATOM 820 O O . ASP A 1 106 ? -22.262 -0.888 -18.462 1.00 56.15 106 ASP A O 1
ATOM 825 N N . ILE A 1 107 ? -22.086 0.928 -17.125 1.00 60.23 107 ILE A N 1
ATOM 826 C CA . ILE A 1 107 ? -20.808 1.400 -17.643 1.00 65.77 107 ILE A CA 1
ATOM 827 C C . ILE A 1 107 ? -19.744 1.167 -16.584 1.00 70.61 107 ILE A C 1
ATOM 828 O O . ILE A 1 107 ? -19.957 1.479 -15.406 1.00 80.17 107 ILE A O 1
ATOM 833 N N . GLY A 1 108 ? -18.595 0.642 -17.003 1.00 74.70 108 GLY A N 1
ATOM 834 C CA . GLY A 1 108 ? -17.532 0.353 -16.065 1.00 75.18 108 GLY A CA 1
ATOM 835 C C . GLY A 1 108 ? -17.965 -0.703 -15.073 1.00 108.95 108 GLY A C 1
ATOM 836 O O . GLY A 1 108 ? -17.828 -0.525 -13.859 1.00 136.87 108 GLY A O 1
ATOM 837 N N . THR A 1 109 ? -18.499 -1.809 -15.596 1.00 138.64 109 THR A N 1
ATOM 838 C CA . THR A 1 109 ? -19.077 -2.857 -14.764 1.00 143.05 109 THR A CA 1
ATOM 839 C C . THR A 1 109 ? -18.120 -3.347 -13.693 1.00 143.56 109 THR A C 1
ATOM 840 O O . THR A 1 109 ? -18.562 -3.903 -12.680 1.00 134.08 109 THR A O 1
ATOM 844 N N . GLY A 1 110 ? -16.823 -3.160 -13.893 1.00 130.25 110 GLY A N 1
ATOM 845 C CA . GLY A 1 110 ? -15.842 -3.778 -13.037 1.00 128.25 110 GLY A CA 1
ATOM 846 C C . GLY A 1 110 ? -15.692 -5.240 -13.392 1.00 118.17 110 GLY A C 1
ATOM 847 O O . GLY A 1 110 ? -16.291 -5.756 -14.337 1.00 112.63 110 GLY A O 1
ATOM 848 N N . THR A 1 111 ? -14.876 -5.927 -12.598 1.00 118.61 111 THR A N 1
ATOM 849 C CA . THR A 1 111 ? -14.595 -7.328 -12.871 1.00 108.81 111 THR A CA 1
ATOM 850 C C . THR A 1 111 ? -15.840 -8.206 -12.818 1.00 109.91 111 THR A C 1
ATOM 851 O O . THR A 1 111 ? -15.858 -9.270 -13.446 1.00 112.03 111 THR A O 1
ATOM 855 N N . SER A 1 112 ? -16.883 -7.786 -12.100 1.00 112.30 112 SER A N 1
ATOM 856 C CA . SER A 1 112 ? -17.970 -8.682 -11.735 1.00 99.05 112 SER A CA 1
ATOM 857 C C . SER A 1 112 ? -19.348 -8.270 -12.244 1.00 76.16 112 SER A C 1
ATOM 858 O O . SER A 1 112 ? -20.321 -8.961 -11.928 1.00 69.61 112 SER A O 1
ATOM 861 N N . CYS A 1 113 ? -19.464 -7.191 -13.028 1.00 82.03 113 CYS A N 1
ATOM 862 C CA . CYS A 1 113 ? -20.765 -6.667 -13.454 1.00 79.49 113 CYS A CA 1
ATOM 863 C C . CYS A 1 113 ? -21.783 -6.648 -12.326 1.00 69.33 113 CYS A C 1
ATOM 864 O O . CYS A 1 113 ? -22.943 -7.020 -12.533 1.00 71.34 113 CYS A O 1
ATOM 867 N N . ILE A 1 114 ? -21.365 -6.223 -11.135 1.00 69.43 114 ILE A N 1
ATOM 868 C CA . ILE A 1 114 ? -22.211 -6.401 -9.960 1.00 62.91 114 ILE A CA 1
ATOM 869 C C . ILE A 1 114 ? -23.535 -5.664 -10.129 1.00 63.21 114 ILE A C 1
ATOM 870 O O . ILE A 1 114 ? -24.592 -6.164 -9.723 1.00 66.63 114 ILE A O 1
ATOM 875 N N . HIS A 1 115 ? -23.511 -4.485 -10.756 1.00 74.30 115 HIS A N 1
ATOM 876 C CA . HIS A 1 115 ? -24.756 -3.774 -11.031 1.00 64.93 115 HIS A CA 1
ATOM 877 C C . HIS A 1 115 ? -25.669 -4.602 -11.926 1.00 69.12 115 HIS A C 1
ATOM 878 O O . HIS A 1 115 ? -26.861 -4.764 -11.639 1.00 57.02 115 HIS A O 1
ATOM 885 N N . ALA A 1 116 ? -25.112 -5.164 -13.003 1.00 66.95 116 ALA A N 1
ATOM 886 C CA . ALA A 1 116 ? -25.916 -5.938 -13.943 1.00 54.03 116 ALA A CA 1
ATOM 887 C C . ALA A 1 116 ? -26.487 -7.187 -13.286 1.00 64.69 116 ALA A C 1
ATOM 888 O O . ALA A 1 116 ? -27.682 -7.480 -13.415 1.00 67.60 116 ALA A O 1
ATOM 890 N N . LEU A 1 117 ? -25.645 -7.937 -12.569 1.00 71.48 117 LEU A N 1
ATOM 891 C CA . LEU A 1 117 ? -26.107 -9.169 -11.940 1.00 61.14 117 LEU A CA 1
ATOM 892 C C . LEU A 1 117 ? -27.158 -8.888 -10.873 1.00 65.69 117 LEU A C 1
ATOM 893 O O . LEU A 1 117 ? -28.188 -9.571 -10.808 1.00 59.70 117 LEU A O 1
ATOM 898 N N . ILE A 1 118 ? -26.915 -7.884 -10.027 1.00 59.51 118 ILE A N 1
ATOM 899 C CA . ILE A 1 118 ? -27.858 -7.580 -8.958 1.00 60.08 118 ILE A CA 1
ATOM 900 C C . ILE A 1 118 ? -29.179 -7.091 -9.538 1.00 79.13 118 ILE A C 1
ATOM 901 O O . ILE A 1 118 ? -30.254 -7.458 -9.051 1.00 86.39 118 ILE A O 1
ATOM 906 N N . GLY A 1 119 ? -29.131 -6.268 -10.590 1.00 66.44 119 GLY A N 1
ATOM 907 C CA . GLY A 1 119 ? -30.366 -5.844 -11.227 1.00 68.28 119 GLY A CA 1
ATOM 908 C C . GLY A 1 119 ? -31.128 -6.998 -11.852 1.00 72.12 119 GLY A C 1
ATOM 909 O O . GLY A 1 119 ? -32.349 -7.098 -11.708 1.00 80.51 119 GLY A O 1
ATOM 910 N N . ALA A 1 120 ? -30.418 -7.891 -12.544 1.00 73.43 120 ALA A N 1
ATOM 911 C CA . ALA A 1 120 ? -31.080 -9.019 -13.188 1.00 80.20 120 ALA A CA 1
ATOM 912 C C . ALA A 1 120 ? -31.662 -9.993 -12.172 1.00 92.83 120 ALA A C 1
ATOM 913 O O . ALA A 1 120 ? -32.659 -10.664 -12.461 1.00 110.85 120 ALA A O 1
ATOM 915 N N . ARG A 1 121 ? -31.061 -10.090 -10.985 1.00 86.13 121 ARG A N 1
ATOM 916 C CA . ARG A 1 121 ? -31.532 -11.039 -9.984 1.00 79.65 121 ARG A CA 1
ATOM 917 C C . ARG A 1 121 ? -32.632 -10.461 -9.096 1.00 83.21 121 ARG A C 1
ATOM 918 O O . ARG A 1 121 ? -33.669 -11.101 -8.896 1.00 80.65 121 ARG A O 1
ATOM 926 N N . GLN A 1 122 ? -32.420 -9.260 -8.559 1.00 80.85 122 GLN A N 1
ATOM 927 C CA . GLN A 1 122 ? -33.334 -8.665 -7.591 1.00 84.61 122 GLN A CA 1
ATOM 928 C C . GLN A 1 122 ? -34.448 -7.852 -8.238 1.00 87.74 122 GLN A C 1
ATOM 929 O O . GLN A 1 122 ? -35.544 -7.767 -7.673 1.00 97.61 122 GLN A O 1
ATOM 935 N N . PHE A 1 123 ? -34.208 -7.265 -9.412 1.00 91.07 123 PHE A N 1
ATOM 936 C CA . PHE A 1 123 ? -35.205 -6.425 -10.068 1.00 70.63 123 PHE A CA 1
ATOM 937 C C . PHE A 1 123 ? -35.629 -6.944 -11.436 1.00 81.59 123 PHE A C 1
ATOM 938 O O . PHE A 1 123 ? -36.384 -6.256 -12.133 1.00 89.94 123 PHE A O 1
ATOM 946 N N . ASN A 1 124 ? -35.160 -8.122 -11.847 1.00 88.85 124 ASN A N 1
ATOM 947 C CA . ASN A 1 124 ? -35.535 -8.733 -13.122 1.00 95.35 124 ASN A CA 1
ATOM 948 C C . ASN A 1 124 ? -35.177 -7.857 -14.321 1.00 97.90 124 ASN A C 1
ATOM 949 O O . ASN A 1 124 ? -35.777 -7.990 -15.393 1.00 108.31 124 ASN A O 1
ATOM 954 N N . TRP A 1 125 ? -34.206 -6.964 -14.168 1.00 88.18 125 TRP A N 1
ATOM 955 C CA . TRP A 1 125 ? -33.802 -6.095 -15.260 1.00 73.72 125 TRP A CA 1
ATOM 956 C C . TRP A 1 125 ? -32.947 -6.857 -16.270 1.00 78.21 125 TRP A C 1
ATOM 957 O O . TRP A 1 125 ? -32.432 -7.945 -15.999 1.00 91.08 125 TRP A O 1
ATOM 968 N N . LYS A 1 126 ? -32.814 -6.273 -17.457 1.00 66.64 126 LYS A N 1
ATOM 969 C CA . LYS A 1 126 ? -31.856 -6.726 -18.454 1.00 72.07 126 LYS A CA 1
ATOM 970 C C . LYS A 1 126 ? -30.857 -5.609 -18.718 1.00 73.98 126 LYS A C 1
ATOM 971 O O . LYS A 1 126 ? -31.181 -4.424 -18.595 1.00 75.95 126 LYS A O 1
ATOM 977 N N . PHE A 1 127 ? -29.635 -5.990 -19.081 1.00 64.11 127 PHE A N 1
ATOM 978 C CA . PHE A 1 127 ? -28.538 -5.037 -19.091 1.00 58.93 127 PHE A CA 1
ATOM 979 C C . PHE A 1 127 ? -27.684 -5.172 -20.341 1.00 65.36 127 PHE A C 1
ATOM 980 O O . PHE A 1 127 ? -27.480 -6.277 -20.857 1.00 72.87 127 PHE A O 1
ATOM 988 N N . ILE A 1 128 ? -27.185 -4.035 -20.812 1.00 68.13 128 ILE A N 1
ATOM 989 C CA . ILE A 1 128 ? -26.036 -3.978 -21.705 1.00 67.94 128 ILE A CA 1
ATOM 990 C C . ILE A 1 128 ? -24.868 -3.499 -20.853 1.00 69.61 128 ILE A C 1
ATOM 991 O O . ILE A 1 128 ? -24.818 -2.331 -20.451 1.00 71.98 128 ILE A O 1
ATOM 996 N N . ALA A 1 129 ? -23.941 -4.403 -20.560 1.00 63.51 129 ALA A N 1
ATOM 997 C CA . ALA A 1 129 ? -22.841 -4.148 -19.645 1.00 58.61 129 ALA A CA 1
ATOM 998 C C . ALA A 1 129 ? -21.585 -3.793 -20.428 1.00 75.59 129 ALA A C 1
ATOM 999 O O . ALA A 1 129 ? -21.323 -4.364 -21.490 1.00 73.70 129 ALA A O 1
ATOM 1001 N N . THR A 1 130 ? -20.810 -2.847 -19.898 1.00 82.95 130 THR A N 1
ATOM 1002 C CA . THR A 1 130 ? -19.676 -2.272 -20.610 1.00 76.61 130 THR A CA 1
ATOM 1003 C C . THR A 1 130 ? -18.527 -2.012 -19.647 1.00 69.96 130 THR A C 1
ATOM 1004 O O . THR A 1 130 ? -18.731 -1.417 -18.586 1.00 75.59 130 THR A O 1
ATOM 1008 N N . ASP A 1 131 ? -17.324 -2.449 -20.021 1.00 70.96 131 ASP A N 1
ATOM 1009 C CA . ASP A 1 131 ? -16.116 -2.116 -19.278 1.00 79.66 131 ASP A CA 1
ATOM 1010 C C . ASP A 1 131 ? -14.965 -1.910 -20.252 1.00 81.67 131 ASP A C 1
ATOM 1011 O O . ASP A 1 131 ? -14.964 -2.454 -21.360 1.00 87.98 131 ASP A O 1
ATOM 1016 N N . GLY A 1 132 ? -13.983 -1.116 -19.829 1.00 82.58 132 GLY A N 1
ATOM 1017 C CA . GLY A 1 132 ? -12.850 -0.795 -20.677 1.00 85.27 132 GLY A CA 1
ATOM 1018 C C . GLY A 1 132 ? -11.583 -1.564 -20.361 1.00 88.37 132 GLY A C 1
ATOM 1019 O O . GLY A 1 132 ? -10.607 -1.496 -21.115 1.00 92.48 132 GLY A O 1
ATOM 1020 N N . ASP A 1 133 ? -11.583 -2.299 -19.252 1.00 89.39 133 ASP A N 1
ATOM 1021 C CA . ASP A 1 133 ? -10.443 -3.107 -18.837 1.00 83.17 133 ASP A CA 1
ATOM 1022 C C . ASP A 1 133 ? -10.677 -4.554 -19.251 1.00 79.83 133 ASP A C 1
ATOM 1023 O O . ASP A 1 133 ? -11.761 -5.101 -19.024 1.00 91.58 133 ASP A O 1
ATOM 1028 N N . GLU A 1 134 ? -9.664 -5.168 -19.868 1.00 75.04 134 GLU A N 1
ATOM 1029 C CA . GLU A 1 134 ? -9.887 -6.443 -20.544 1.00 75.07 134 GLU A CA 1
ATOM 1030 C C . GLU A 1 134 ? -10.079 -7.591 -19.553 1.00 82.28 134 GLU A C 1
ATOM 1031 O O . GLU A 1 134 ? -11.021 -8.379 -19.689 1.00 77.51 134 GLU A O 1
ATOM 1037 N N . LYS A 1 135 ? -9.221 -7.698 -18.535 1.00 83.96 135 LYS A N 1
ATOM 1038 C CA . LYS A 1 135 ? -9.388 -8.794 -17.582 1.00 79.46 135 LYS A CA 1
ATOM 1039 C C . LYS A 1 135 ? -10.738 -8.710 -16.882 1.00 75.24 135 LYS A C 1
ATOM 1040 O O . LYS A 1 135 ? -11.362 -9.743 -16.592 1.00 83.78 135 LYS A O 1
ATOM 1046 N N . SER A 1 136 ? -11.227 -7.491 -16.649 1.00 81.14 136 SER A N 1
ATOM 1047 C CA . SER A 1 136 ? -12.541 -7.326 -16.044 1.00 92.91 136 SER A CA 1
ATOM 1048 C C . SER A 1 136 ? -13.646 -7.833 -16.962 1.00 76.41 136 SER A C 1
ATOM 1049 O O . SER A 1 136 ? -14.613 -8.431 -16.488 1.00 69.32 136 SER A O 1
ATOM 1052 N N . VAL A 1 137 ? -13.530 -7.613 -18.276 1.00 70.72 137 VAL A N 1
ATOM 1053 C CA . VAL A 1 137 ? -14.578 -8.112 -19.166 1.00 68.25 137 VAL A CA 1
ATOM 1054 C C . VAL A 1 137 ? -14.489 -9.631 -19.308 1.00 72.14 137 VAL A C 1
ATOM 1055 O O . VAL A 1 137 ? -15.519 -10.307 -19.451 1.00 63.75 137 VAL A O 1
ATOM 1059 N N . ARG A 1 138 ? -13.278 -10.201 -19.254 1.00 69.07 138 ARG A N 1
ATOM 1060 C CA . ARG A 1 138 ? -13.164 -11.656 -19.159 1.00 63.89 138 ARG A CA 1
ATOM 1061 C C . ARG A 1 138 ? -13.944 -12.183 -17.963 1.00 71.22 138 ARG A C 1
ATOM 1062 O O . ARG A 1 138 ? -14.808 -13.062 -18.101 1.00 73.49 138 ARG A O 1
ATOM 1070 N N . VAL A 1 139 ? -13.668 -11.634 -16.778 1.00 78.04 139 VAL A N 1
ATOM 1071 C CA . VAL A 1 139 ? -14.324 -12.140 -15.577 1.00 72.31 139 VAL A CA 1
ATOM 1072 C C . VAL A 1 139 ? -15.817 -11.834 -15.607 1.00 66.39 139 VAL A C 1
ATOM 1073 O O . VAL A 1 139 ? -16.621 -12.581 -15.044 1.00 69.66 139 VAL A O 1
ATOM 1077 N N . ALA A 1 140 ? -16.216 -10.749 -16.272 1.00 73.62 140 ALA A N 1
ATOM 1078 C CA . ALA A 1 140 ? -17.630 -10.411 -16.388 1.00 60.70 140 ALA A CA 1
ATOM 1079 C C . ALA A 1 140 ? -18.374 -11.440 -17.225 1.00 68.44 140 ALA A C 1
ATOM 1080 O O . ALA A 1 140 ? -19.461 -11.902 -16.847 1.00 70.63 140 ALA A O 1
ATOM 1082 N N . HIS A 1 141 ? -17.804 -11.801 -18.378 1.00 73.88 141 HIS A N 1
ATOM 1083 C CA . HIS A 1 141 ? -18.369 -12.880 -19.180 1.00 55.50 141 HIS A CA 1
ATOM 1084 C C . HIS A 1 141 ? -18.439 -14.167 -18.371 1.00 63.02 141 HIS A C 1
ATOM 1085 O O . HIS A 1 141 ? -19.453 -14.880 -18.402 1.00 57.69 141 HIS A O 1
ATOM 1092 N N . GLU A 1 142 ? -17.374 -14.464 -17.617 1.00 66.76 142 GLU A N 1
ATOM 1093 C CA . GLU A 1 142 ? -17.356 -15.670 -16.793 1.00 62.03 142 GLU A CA 1
ATOM 1094 C C . GLU A 1 142 ? -18.489 -15.662 -15.771 1.00 57.70 142 GLU A C 1
ATOM 1095 O O . GLU A 1 142 ? -19.175 -16.671 -15.586 1.00 56.96 142 GLU A O 1
ATOM 1101 N N . ASN A 1 143 ? -18.698 -14.529 -15.097 1.00 57.31 143 ASN A N 1
ATOM 1102 C CA . ASN A 1 143 ? -19.726 -14.451 -14.061 1.00 57.06 143 ASN A CA 1
ATOM 1103 C C . ASN A 1 143 ? -21.124 -14.573 -14.656 1.00 58.06 143 ASN A C 1
ATOM 1104 O O . ASN A 1 143 ? -21.979 -15.295 -14.118 1.00 57.54 143 ASN A O 1
ATOM 1109 N N . VAL A 1 144 ? -21.371 -13.882 -15.773 1.00 61.25 144 VAL A N 1
ATOM 1110 C CA . VAL A 1 144 ? -22.681 -13.952 -16.413 1.00 59.70 144 VAL A CA 1
ATOM 1111 C C . VAL A 1 144 ? -22.974 -15.379 -16.862 1.00 65.25 144 VAL A C 1
ATOM 1112 O O . VAL A 1 144 ? -24.094 -15.881 -16.699 1.00 66.60 144 VAL A O 1
ATOM 1116 N N . ALA A 1 145 ? -21.968 -16.066 -17.409 1.00 60.39 145 ALA A N 1
ATOM 1117 C CA . ALA A 1 145 ? -22.183 -17.441 -17.847 1.00 61.49 145 ALA A CA 1
ATOM 1118 C C . ALA A 1 145 ? -22.354 -18.396 -16.669 1.00 55.54 145 ALA A C 1
ATOM 1119 O O . ALA A 1 145 ? -23.173 -19.321 -16.738 1.00 57.40 145 ALA A O 1
ATOM 1121 N N . LYS A 1 146 ? -21.583 -18.208 -15.590 1.00 52.81 146 LYS A N 1
ATOM 1122 C CA . LYS A 1 146 ? -21.773 -19.027 -14.395 1.00 62.32 146 LYS A CA 1
ATOM 1123 C C . LYS A 1 146 ? -23.202 -18.927 -13.892 1.00 68.07 146 LYS A C 1
ATOM 1124 O O . LYS A 1 146 ? -23.837 -19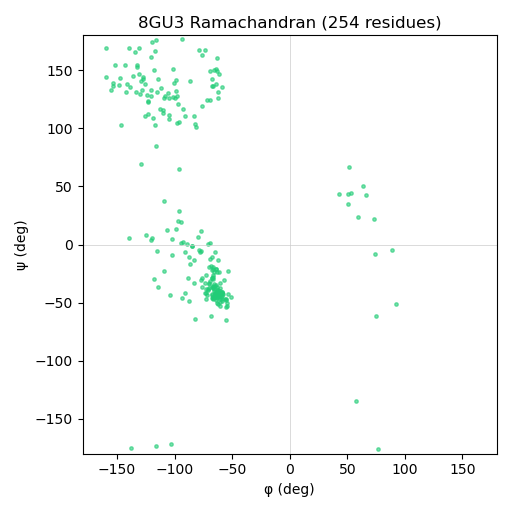.940 -13.575 1.00 72.48 146 LYS A O 1
ATOM 1130 N N . ASN A 1 147 ? -23.724 -17.709 -13.804 1.00 63.05 147 ASN A N 1
ATOM 1131 C CA . ASN A 1 147 ? -25.067 -17.542 -13.271 1.00 63.67 147 ASN A CA 1
ATOM 1132 C C . ASN A 1 147 ? -26.151 -17.731 -14.327 1.00 65.23 147 ASN A C 1
ATOM 1133 O O . ASN A 1 147 ? -27.340 -17.646 -13.998 1.00 71.21 147 ASN A O 1
ATOM 1138 N N . GLY A 1 148 ? -25.773 -17.995 -15.577 1.00 67.36 148 GLY A N 1
ATOM 1139 C CA . GLY A 1 148 ? -26.751 -18.342 -16.589 1.00 73.00 148 GLY A CA 1
ATOM 1140 C C . GLY A 1 148 ? -27.593 -17.189 -17.072 1.00 71.24 148 GLY A C 1
ATOM 1141 O O . GLY A 1 148 ? -28.686 -17.409 -17.601 1.00 80.24 148 GLY A O 1
ATOM 1142 N N . LEU A 1 149 ? -27.113 -15.958 -16.904 1.00 71.15 149 LEU A N 1
ATOM 1143 C CA . LEU A 1 149 ? -27.855 -14.763 -17.273 1.00 67.91 149 LEU A CA 1
ATOM 1144 C C . LEU A 1 149 ? -27.453 -14.235 -18.643 1.00 65.89 149 LEU A C 1
ATOM 1145 O O . LEU A 1 149 ? -27.691 -13.060 -18.939 1.00 69.18 149 LEU A O 1
ATOM 1150 N N . SER A 1 150 ? -26.845 -15.082 -19.482 1.00 78.89 150 SER A N 1
ATOM 1151 C CA . SER A 1 150 ? -26.467 -14.657 -20.828 1.00 71.86 150 SER A CA 1
ATOM 1152 C C . SER A 1 150 ? -27.671 -14.159 -21.614 1.00 67.40 150 SER A C 1
ATOM 1153 O O . SER A 1 150 ? -27.533 -13.281 -22.472 1.00 62.35 150 SER A O 1
ATOM 1156 N N . SER A 1 151 ? -28.854 -14.699 -21.331 1.00 80.26 151 SER A N 1
ATOM 1157 C CA . SER A 1 151 ? -30.093 -14.231 -21.932 1.00 67.65 151 SER A CA 1
ATOM 1158 C C . SER A 1 151 ? -30.617 -12.955 -21.286 1.00 75.27 151 SER A C 1
ATOM 1159 O O . SER A 1 151 ? -31.624 -12.413 -21.754 1.00 88.86 151 SER A O 1
ATOM 1162 N N . SER A 1 152 ? -29.973 -12.470 -20.224 1.00 73.07 152 SER A N 1
ATOM 1163 C CA . SER A 1 152 ? -30.388 -11.243 -19.555 1.00 72.20 152 SER A CA 1
ATOM 1164 C C . SER A 1 152 ? -29.349 -10.130 -19.593 1.00 66.34 152 SER A C 1
ATOM 1165 O O . SER A 1 152 ? -29.730 -8.958 -19.585 1.00 70.54 152 SER A O 1
ATOM 1168 N N . ILE A 1 153 ? -28.058 -10.453 -19.631 1.00 54.94 153 ILE A N 1
ATOM 1169 C CA . ILE A 1 153 ? -26.995 -9.455 -19.635 1.00 58.46 153 ILE A CA 1
ATOM 1170 C C . ILE A 1 153 ? -26.121 -9.689 -20.855 1.00 56.39 153 ILE A C 1
ATOM 1171 O O . ILE A 1 153 ? -25.646 -10.808 -21.077 1.00 65.16 153 ILE A O 1
ATOM 1176 N N . CYS A 1 154 ? -25.896 -8.635 -21.633 1.00 63.20 154 CYS A N 1
ATOM 1177 C CA . CYS A 1 154 ? -25.010 -8.690 -22.790 1.00 68.10 154 CYS A CA 1
ATOM 1178 C C . CYS A 1 154 ? -23.767 -7.867 -22.487 1.00 61.12 154 CYS A C 1
ATOM 1179 O O . CYS A 1 154 ? -23.857 -6.649 -22.317 1.00 70.14 154 CYS A O 1
ATOM 1182 N N . VAL A 1 155 ? -22.611 -8.524 -22.437 1.00 62.26 155 VAL A N 1
ATOM 1183 C CA . VAL A 1 155 ? -21.367 -7.893 -22.013 1.00 59.67 155 VAL A CA 1
ATOM 1184 C C . VAL A 1 155 ? -20.560 -7.523 -23.249 1.00 69.55 155 VAL A C 1
ATOM 1185 O O . VAL A 1 155 ? -20.293 -8.377 -24.104 1.00 77.01 155 VAL A O 1
ATOM 1189 N N . VAL A 1 156 ? -20.166 -6.253 -23.341 1.00 78.35 156 VAL A N 1
ATOM 1190 C CA . VAL A 1 156 ? -19.495 -5.705 -24.514 1.00 73.54 156 VAL A CA 1
ATOM 1191 C C . VAL A 1 156 ? -18.222 -5.001 -24.067 1.00 75.60 156 VAL A C 1
ATOM 1192 O O . VAL A 1 156 ? -18.242 -4.219 -23.108 1.00 73.45 156 VAL A O 1
ATOM 1196 N N . HIS A 1 157 ? -17.122 -5.271 -24.762 1.00 79.66 157 HIS A N 1
ATOM 1197 C CA . HIS A 1 157 ? -15.884 -4.536 -24.553 1.00 89.73 157 HIS A CA 1
ATOM 1198 C C . HIS A 1 157 ? -15.872 -3.279 -25.412 1.00 84.61 157 HIS A C 1
ATOM 1199 O O . HIS A 1 157 ? -16.334 -3.286 -26.557 1.00 72.17 157 HIS A O 1
ATOM 1206 N N . VAL A 1 158 ? -15.349 -2.196 -24.846 1.00 93.19 158 VAL A N 1
ATOM 1207 C CA . VAL A 1 158 ? -15.202 -0.930 -25.550 1.00 99.03 158 VAL A CA 1
ATOM 1208 C C . VAL A 1 158 ? -13.750 -0.492 -25.449 1.00 111.99 158 VAL A C 1
ATOM 1209 O O . VAL A 1 158 ? -13.119 -0.633 -24.395 1.00 112.37 158 VAL A O 1
ATOM 1213 N N . ASN A 1 159 ? -13.212 0.014 -26.549 1.00 115.36 159 ASN A N 1
ATOM 1214 C CA . ASN A 1 159 ? -11.887 0.611 -26.512 1.00 122.78 159 ASN A CA 1
ATOM 1215 C C . ASN A 1 159 ? -11.993 1.992 -25.878 1.00 133.66 159 ASN A C 1
ATOM 1216 O O . ASN A 1 159 ? -12.702 2.853 -26.411 1.00 141.10 159 ASN A O 1
ATOM 1221 N N . PRO A 1 160 ? -11.316 2.247 -24.754 1.00 136.03 160 PRO A N 1
ATOM 1222 C CA . PRO A 1 160 ? -11.522 3.513 -24.034 1.00 140.75 160 PRO A CA 1
ATOM 1223 C C . PRO A 1 160 ? -10.963 4.734 -24.744 1.00 147.40 160 PRO A C 1
ATOM 1224 O O . PRO A 1 160 ? -11.083 5.843 -24.212 1.00 148.23 160 PRO A O 1
ATOM 1228 N N . ASP A 1 161 ? -10.360 4.571 -25.923 1.00 170.97 161 ASP A N 1
ATOM 1229 C CA . ASP A 1 161 ? -9.787 5.711 -26.629 1.00 173.14 161 ASP A CA 1
ATOM 1230 C C . ASP A 1 161 ? -10.860 6.649 -27.170 1.00 174.90 161 ASP A C 1
ATOM 1231 O O . ASP A 1 161 ? -10.651 7.867 -27.206 1.00 177.66 161 ASP A O 1
ATOM 1236 N N . VAL A 1 162 ? -12.006 6.110 -27.590 1.00 149.00 162 VAL A N 1
ATOM 1237 C CA . VAL A 1 162 ? -13.020 6.922 -28.252 1.00 140.15 162 VAL A CA 1
ATOM 1238 C C . VAL A 1 162 ? -13.654 7.896 -27.263 1.00 127.03 162 VAL A C 1
ATOM 1239 O O . VAL A 1 162 ? -13.756 7.624 -26.058 1.00 120.81 162 VAL A O 1
ATOM 1243 N N . LYS A 1 163 ? -14.074 9.055 -27.779 1.00 119.57 163 LYS A N 1
ATOM 1244 C CA . LYS A 1 163 ? -14.818 10.008 -26.961 1.00 109.16 163 LYS A CA 1
ATOM 1245 C C . LYS A 1 163 ? -16.093 9.377 -26.424 1.00 108.51 163 LYS A C 1
ATOM 1246 O O . LYS A 1 163 ? -16.390 9.460 -25.226 1.00 107.37 163 LYS A O 1
ATOM 1252 N N . THR A 1 164 ? -16.858 8.738 -27.304 1.00 103.02 164 THR A N 1
ATOM 1253 C CA . THR A 1 164 ? -18.141 8.178 -26.912 1.00 94.10 164 THR A CA 1
ATOM 1254 C C . THR A 1 164 ? -17.961 7.064 -25.890 1.00 95.30 164 THR A C 1
ATOM 1255 O O . THR A 1 164 ? -17.040 6.248 -25.980 1.00 107.31 164 THR A O 1
ATOM 1259 N N . VAL A 1 165 ? -18.832 7.061 -24.887 1.00 94.97 165 VAL A N 1
ATOM 1260 C CA . VAL A 1 165 ? -18.945 5.935 -23.974 1.00 90.56 165 VAL A CA 1
ATOM 1261 C C . VAL A 1 165 ? -20.235 5.158 -24.188 1.00 79.10 165 VAL A C 1
ATOM 1262 O O . VAL A 1 165 ? -20.286 3.969 -23.839 1.00 68.21 165 VAL A O 1
ATOM 1266 N N . LEU A 1 166 ? -21.260 5.775 -24.772 1.00 78.08 166 LEU A N 1
ATOM 1267 C CA . LEU A 1 166 ? -22.593 5.202 -24.899 1.00 82.76 166 LEU A CA 1
ATOM 1268 C C . LEU A 1 166 ? -23.010 4.933 -26.333 1.00 78.47 166 LEU A C 1
ATOM 1269 O O . LEU A 1 166 ? -23.701 3.946 -26.589 1.00 91.41 166 LEU A O 1
ATOM 1274 N N . MET A 1 167 ? -22.624 5.790 -27.278 1.00 85.89 167 MET A N 1
ATOM 1275 C CA . MET A 1 167 ? -23.137 5.648 -28.637 1.00 91.07 167 MET A CA 1
ATOM 1276 C C . MET A 1 167 ? -22.579 4.410 -29.324 1.00 97.53 167 MET A C 1
ATOM 1277 O O . MET A 1 167 ? -23.265 3.806 -30.156 1.00 110.64 167 MET A O 1
ATOM 1282 N N . ASP A 1 168 ? -21.350 4.010 -28.990 1.00 102.38 168 ASP A N 1
ATOM 1283 C CA . ASP A 1 168 ? -20.852 2.721 -29.452 1.00 106.04 168 ASP A CA 1
ATOM 1284 C C . ASP A 1 168 ? -21.613 1.563 -28.821 1.00 91.78 168 ASP A C 1
ATOM 1285 O O . ASP A 1 168 ? -21.586 0.450 -29.356 1.00 107.74 168 ASP A O 1
ATOM 1290 N N . VAL A 1 169 ? -22.302 1.808 -27.711 1.00 82.07 169 VAL A N 1
ATOM 1291 C CA . VAL A 1 169 ? -23.003 0.760 -26.977 1.00 85.50 169 VAL A CA 1
ATOM 1292 C C . VAL A 1 169 ? -24.458 0.646 -27.413 1.00 87.17 169 VAL A C 1
ATOM 1293 O O . VAL A 1 169 ? -24.958 -0.457 -27.650 1.00 90.24 169 VAL A O 1
ATOM 1297 N N . VAL A 1 170 ? -25.159 1.775 -27.541 1.00 88.86 170 VAL A N 1
ATOM 1298 C CA . VAL A 1 170 ? -26.573 1.755 -27.892 1.00 83.98 170 VAL A CA 1
ATOM 1299 C C . VAL A 1 170 ? -26.827 1.137 -29.259 1.00 95.49 170 VAL A C 1
ATOM 1300 O O . VAL A 1 170 ? -27.977 0.832 -29.587 1.00 98.34 170 VAL A O 1
ATOM 1304 N N . ASN A 1 171 ? -25.781 0.944 -30.067 1.00 91.63 171 ASN A N 1
ATOM 1305 C CA . ASN A 1 171 ? -25.932 0.255 -31.344 1.00 96.35 171 ASN A CA 1
ATOM 1306 C C . ASN A 1 171 ? -26.348 -1.199 -31.174 1.00 87.12 171 ASN A C 1
ATOM 1307 O O . ASN A 1 171 ? -26.888 -1.791 -32.116 1.00 93.68 171 ASN A O 1
ATOM 1312 N N . THR A 1 172 ? -26.109 -1.782 -29.995 1.00 91.74 172 THR A N 1
ATOM 1313 C CA . THR A 1 172 ? -26.279 -3.221 -29.799 1.00 98.55 172 THR A CA 1
ATOM 1314 C C . THR A 1 172 ? -27.684 -3.674 -30.175 1.00 102.11 172 THR A C 1
ATOM 1315 O O . THR A 1 172 ? -27.864 -4.668 -30.901 1.00 108.45 172 THR A O 1
ATOM 1319 N N . ILE A 1 173 ? -28.690 -2.953 -29.682 1.00 95.51 173 ILE A N 1
ATOM 1320 C CA . ILE A 1 173 ? -30.088 -3.110 -30.092 1.00 100.90 173 ILE A CA 1
ATOM 1321 C C . ILE A 1 173 ? -30.643 -1.759 -30.533 1.00 105.48 173 ILE A C 1
ATOM 1322 O O . ILE A 1 173 ? -30.826 -0.857 -29.706 1.00 102.26 173 ILE A O 1
ATOM 1327 N N . PRO A 1 174 ? -30.916 -1.579 -31.832 1.00 114.78 174 PRO A N 1
ATOM 1328 C CA . PRO A 1 174 ? -31.270 -0.253 -32.363 1.00 107.56 174 PRO A CA 1
ATOM 1329 C C . PRO A 1 174 ? -32.747 0.110 -32.316 1.00 117.48 174 PRO A C 1
ATOM 1330 O O . PRO A 1 174 ? -33.077 1.283 -32.558 1.00 127.01 174 PRO A O 1
ATOM 1334 N N . ASP A 1 175 ? -33.643 -0.828 -32.018 1.00 160.71 175 ASP A N 1
ATOM 1335 C CA . ASP A 1 175 ? -35.068 -0.530 -31.941 1.00 159.91 175 ASP A CA 1
ATOM 1336 C C . ASP A 1 175 ? -35.549 -0.320 -30.509 1.00 163.26 175 ASP A C 1
ATOM 1337 O O . ASP A 1 175 ? -36.760 -0.300 -30.268 1.00 175.48 175 ASP A O 1
ATOM 1342 N N . THR A 1 176 ? -34.631 -0.163 -29.559 1.00 136.89 176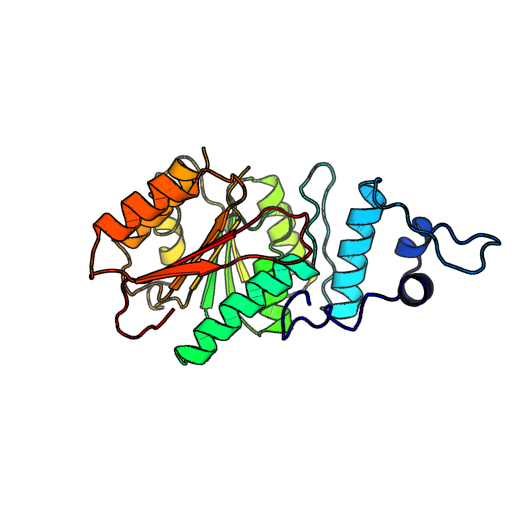 THR A N 1
ATOM 1343 C CA . THR A 1 176 ? -34.968 -0.042 -28.148 1.00 120.28 176 THR A CA 1
ATOM 1344 C C . THR A 1 176 ? -34.572 1.336 -27.641 1.00 117.43 176 THR A C 1
ATOM 1345 O O . THR A 1 176 ? -33.453 1.798 -27.890 1.00 112.41 176 THR A O 1
ATOM 1349 N N . ASP A 1 177 ? -35.498 1.992 -26.946 1.00 115.19 177 ASP A N 1
ATOM 1350 C CA . ASP A 1 177 ? -35.208 3.206 -26.194 1.00 108.46 177 ASP A CA 1
ATOM 1351 C C . ASP A 1 177 ? -34.951 2.792 -24.749 1.00 108.73 177 ASP A C 1
ATOM 1352 O O . ASP A 1 177 ? -35.888 2.455 -24.018 1.00 120.30 177 ASP A O 1
ATOM 1357 N N . TYR A 1 178 ? -33.683 2.813 -24.346 1.00 101.41 178 TYR A N 1
ATOM 1358 C CA . TYR A 1 178 ? -33.295 2.320 -23.032 1.00 89.20 178 TYR A CA 1
ATOM 1359 C C . TYR A 1 178 ? -33.937 3.151 -21.924 1.00 87.29 178 TYR A C 1
ATOM 1360 O O . TYR A 1 178 ? -34.377 4.286 -22.128 1.00 90.95 178 TYR A O 1
ATOM 1369 N N . ALA A 1 179 ? -33.988 2.564 -20.729 1.00 83.69 179 ALA A N 1
ATOM 1370 C CA . ALA A 1 179 ? -34.610 3.226 -19.590 1.00 80.75 179 ALA A CA 1
ATOM 1371 C C . ALA A 1 179 ? -33.616 4.044 -18.776 1.00 78.48 179 ALA A C 1
ATOM 1372 O O . ALA A 1 179 ? -33.930 5.167 -18.366 1.00 74.12 179 ALA A O 1
ATOM 1374 N N . PHE A 1 180 ? -32.418 3.515 -18.540 1.00 71.96 180 PHE A N 1
ATOM 1375 C CA . PHE A 1 180 ? -31.474 4.177 -17.652 1.00 61.42 180 PHE A CA 1
ATOM 1376 C C . PHE A 1 180 ? -30.063 3.685 -17.942 1.00 63.42 180 PHE A C 1
ATOM 1377 O O . PHE A 1 180 ? -29.850 2.697 -18.655 1.00 61.53 180 PHE A O 1
ATOM 1385 N N . CYS A 1 181 ? -29.096 4.384 -17.353 1.00 61.70 181 CYS A N 1
ATOM 1386 C CA . CYS A 1 181 ? -27.714 3.937 -17.369 1.00 66.81 181 CYS A CA 1
ATOM 1387 C C . CYS A 1 181 ? -27.082 4.176 -16.006 1.00 66.09 181 CYS A C 1
ATOM 1388 O O . CYS A 1 181 ? -27.275 5.227 -15.388 1.00 71.10 181 CYS A O 1
ATOM 1391 N N . MET A 1 182 ? -26.358 3.168 -15.538 1.00 66.02 182 MET A N 1
ATOM 1392 C CA . MET A 1 182 ? -25.544 3.222 -14.336 1.00 67.77 182 MET A CA 1
ATOM 1393 C C . MET A 1 182 ? -24.089 3.397 -14.729 1.00 59.45 182 MET A C 1
ATOM 1394 O O . MET A 1 182 ? -23.660 2.946 -15.793 1.00 71.85 182 MET A O 1
ATOM 1399 N N . CYS A 1 183 ? -23.323 4.033 -13.850 1.00 67.08 183 CYS A N 1
ATOM 1400 C CA . CYS A 1 183 ? -21.898 4.185 -14.086 1.00 71.75 183 CYS A CA 1
ATOM 1401 C C . CYS A 1 183 ? -21.175 4.315 -12.756 1.00 82.68 183 CYS A C 1
ATOM 1402 O O . CYS A 1 183 ? -21.632 5.030 -11.860 1.00 93.14 183 CYS A O 1
ATOM 1405 N N . ASN A 1 184 ? -20.056 3.609 -12.633 1.00 98.74 184 ASN A N 1
ATOM 1406 C CA . ASN A 1 184 ? -19.127 3.793 -11.519 1.00 112.63 184 ASN A CA 1
ATOM 1407 C C . ASN A 1 184 ? -17.816 4.278 -12.116 1.00 120.77 184 ASN A C 1
ATOM 1408 O O . ASN A 1 184 ? -17.060 3.476 -12.695 1.00 123.56 184 ASN A O 1
ATOM 1413 N N . PRO A 1 185 ? -17.505 5.573 -12.010 1.00 117.63 185 PRO A N 1
ATOM 1414 C CA . PRO A 1 185 ? -16.430 6.136 -12.823 1.00 121.67 185 PRO A CA 1
ATOM 1415 C C . PRO A 1 185 ? -15.082 5.553 -12.440 1.00 131.16 185 PRO A C 1
ATOM 1416 O O . PRO A 1 185 ? -14.861 5.170 -11.278 1.00 132.57 185 PRO A O 1
ATOM 1420 N N . PRO A 1 186 ? -14.151 5.455 -13.389 1.00 126.18 186 PRO A N 1
ATOM 1421 C CA . PRO A 1 186 ? -12.828 4.884 -13.091 1.00 134.72 186 PRO A CA 1
ATOM 1422 C C . PRO A 1 186 ? -12.031 5.807 -12.181 1.00 145.63 186 PRO A C 1
ATOM 1423 O O . PRO A 1 186 ? -11.819 6.981 -12.495 1.00 143.84 186 PRO A O 1
ATOM 1427 N N . PHE A 1 187 ? -11.591 5.270 -11.047 1.00 159.41 187 PHE A N 1
ATOM 1428 C CA . PHE A 1 187 ? -10.775 6.029 -10.105 1.00 165.41 187 PHE A CA 1
ATOM 1429 C C . PHE A 1 187 ? -9.309 6.004 -10.518 1.00 169.97 187 PHE A C 1
ATOM 1430 O O . PHE A 1 187 ? -8.780 6.996 -11.019 1.00 164.17 187 PHE A O 1
ATOM 1438 N N . GLY A 1 236 ? -10.257 14.898 -12.532 1.00 104.95 236 GLY A N 1
ATOM 1439 C CA . GLY A 1 236 ? -10.069 13.719 -13.358 1.00 129.83 236 GLY A CA 1
ATOM 1440 C C . GLY A 1 236 ? -11.367 13.087 -13.823 1.00 123.32 236 GLY A C 1
ATOM 1441 O O . GLY A 1 236 ? -11.553 12.836 -15.013 1.00 118.88 236 GLY A O 1
ATOM 1442 N N . GLU A 1 237 ? -12.270 12.827 -12.872 1.00 119.87 237 GLU A N 1
ATOM 1443 C CA . GLU A 1 237 ? -13.570 12.253 -13.203 1.00 113.98 237 GLU A CA 1
ATOM 1444 C C . GLU A 1 237 ? -14.397 13.181 -14.084 1.00 116.18 237 GLU A C 1
ATOM 1445 O O . GLU A 1 237 ? -15.298 12.712 -14.799 1.00 113.04 237 GLU A O 1
ATOM 1451 N N . VAL A 1 238 ? -14.103 14.484 -14.043 1.00 116.28 238 VAL A N 1
ATOM 1452 C CA . VAL A 1 238 ? -14.896 15.465 -14.776 1.00 104.06 238 VAL A CA 1
ATOM 1453 C C . VAL A 1 238 ? -14.862 15.175 -16.270 1.00 99.33 238 VAL A C 1
ATOM 1454 O O . VAL A 1 238 ? -15.883 15.288 -16.955 1.00 102.74 238 VAL A O 1
ATOM 1458 N N . ALA A 1 239 ? -13.700 14.779 -16.798 1.00 100.96 239 ALA A N 1
ATOM 1459 C CA . ALA A 1 239 ? -13.596 14.494 -18.227 1.00 100.22 239 ALA A CA 1
ATOM 1460 C C . ALA A 1 239 ? -14.463 13.303 -18.620 1.00 89.87 239 ALA A C 1
ATOM 1461 O O . ALA A 1 239 ? -15.147 13.333 -19.650 1.00 86.47 239 ALA A O 1
ATOM 1463 N N . PHE A 1 240 ? -14.449 12.248 -17.805 1.00 88.96 240 PHE A N 1
ATOM 1464 C CA . PHE A 1 240 ? -15.255 11.067 -18.094 1.00 87.45 240 PHE A CA 1
ATOM 1465 C C . PHE A 1 240 ? -16.743 11.400 -18.083 1.00 87.14 240 PHE A C 1
ATOM 1466 O O . PHE A 1 240 ? -17.479 11.081 -19.031 1.00 85.11 240 PHE A O 1
ATOM 1474 N N . VAL A 1 241 ? -17.204 12.059 -17.018 1.00 87.46 241 VAL A N 1
ATOM 1475 C CA . VAL A 1 241 ? -18.627 12.368 -16.943 1.00 76.49 241 VAL A CA 1
ATOM 1476 C C . VAL A 1 241 ? -19.019 13.376 -18.021 1.00 78.55 241 VAL A C 1
ATOM 1477 O O . VAL A 1 241 ? -20.149 13.352 -18.520 1.00 74.05 241 VAL A O 1
ATOM 1481 N N . ASN A 1 242 ? -18.098 14.257 -18.422 1.00 85.69 242 ASN A N 1
ATOM 1482 C CA . ASN A 1 242 ? -18.391 15.192 -19.502 1.00 82.24 242 ASN A CA 1
ATOM 1483 C C . ASN A 1 242 ? -18.482 14.487 -20.850 1.00 80.83 242 ASN A C 1
ATOM 1484 O O . ASN A 1 242 ? -19.261 14.904 -21.710 1.00 78.81 242 ASN A O 1
ATOM 1489 N N . ARG A 1 243 ? -17.695 13.427 -21.059 1.00 80.79 243 ARG A N 1
ATOM 1490 C CA . ARG A 1 243 ? -17.902 12.588 -22.238 1.00 76.17 243 ARG A CA 1
ATOM 1491 C C . ARG A 1 243 ? -19.288 11.956 -22.210 1.00 79.63 243 ARG A C 1
ATOM 1492 O O . ARG A 1 243 ? -19.986 11.898 -23.236 1.00 81.61 243 ARG A O 1
ATOM 1500 N N . ILE A 1 244 ? -19.705 11.482 -21.034 1.00 78.07 244 ILE A N 1
ATOM 1501 C CA . ILE A 1 244 ? -21.060 10.949 -20.899 1.00 74.05 244 ILE A CA 1
ATOM 1502 C C . ILE A 1 244 ? -22.093 12.015 -21.255 1.00 81.86 244 ILE A C 1
ATOM 1503 O O . ILE A 1 244 ? -23.078 11.739 -21.943 1.00 77.38 244 ILE A O 1
ATOM 1508 N N . ILE A 1 245 ? -21.876 13.251 -20.803 1.00 84.94 245 ILE A N 1
ATOM 1509 C CA . ILE A 1 245 ? -22.819 14.335 -21.080 1.00 73.95 245 ILE A CA 1
ATOM 1510 C C . ILE A 1 245 ? -22.831 14.682 -22.568 1.00 69.35 245 ILE A C 1
ATOM 1511 O O . ILE A 1 245 ? -23.880 15.018 -23.138 1.00 75.17 245 ILE A O 1
ATOM 1516 N N . ASP A 1 246 ? -21.664 14.624 -23.215 1.00 81.30 246 ASP A N 1
ATOM 1517 C CA . ASP A 1 246 ? -21.601 14.815 -24.661 1.00 73.30 246 ASP A CA 1
ATOM 1518 C C . ASP A 1 246 ? -22.449 13.776 -25.378 1.00 75.71 246 ASP A C 1
ATOM 1519 O O . ASP A 1 246 ? -23.155 14.095 -26.341 1.00 76.49 246 ASP A O 1
ATOM 1524 N N . ASP A 1 247 ? -22.391 12.523 -24.922 1.00 85.91 247 ASP A N 1
ATOM 1525 C CA . ASP A 1 247 ? -23.330 11.533 -25.446 1.00 75.74 247 ASP A CA 1
ATOM 1526 C C . ASP A 1 247 ? -24.767 11.843 -25.039 1.00 74.45 247 ASP A C 1
ATOM 1527 O O . ASP A 1 247 ? -25.701 11.444 -25.739 1.00 68.66 247 ASP A O 1
ATOM 1532 N N . SER A 1 248 ? -24.958 12.540 -23.913 1.00 90.04 248 SER A N 1
ATOM 1533 C CA . SER A 1 248 ? -26.301 12.807 -23.396 1.00 89.15 248 SER A CA 1
ATOM 1534 C C . SER A 1 248 ? -27.052 13.815 -24.256 1.00 92.24 248 SER A C 1
ATOM 1535 O O . SER A 1 248 ? -28.270 13.697 -24.433 1.00 97.14 248 SER A O 1
ATOM 1538 N N . VAL A 1 249 ? -26.360 14.840 -24.758 1.00 80.02 249 VAL A N 1
ATOM 1539 C CA . VAL A 1 249 ? -27.051 15.812 -25.601 1.00 76.66 249 VAL A CA 1
ATOM 1540 C C . VAL A 1 249 ? -27.425 15.201 -26.944 1.00 80.64 249 VAL A C 1
ATOM 1541 O O . VAL A 1 249 ? -28.287 15.735 -27.650 1.00 74.98 249 VAL A O 1
ATOM 1545 N N . LEU A 1 250 ? -26.769 14.109 -27.326 1.00 90.52 250 LEU A N 1
ATOM 1546 C CA . LEU A 1 250 ? -27.251 13.210 -28.358 1.00 75.60 250 LEU A CA 1
ATOM 1547 C C . LEU A 1 250 ? -28.040 12.098 -27.670 1.00 90.11 250 LEU A C 1
ATOM 1548 O O . LEU A 1 250 ? -28.127 12.052 -26.443 1.00 92.63 250 LEU A O 1
ATOM 1553 N N . LEU A 1 251 ? -28.633 11.193 -28.449 1.00 79.33 251 LEU A N 1
ATOM 1554 C CA . LEU A 1 251 ? -29.353 10.051 -27.875 1.00 75.70 251 LEU A CA 1
ATOM 1555 C C . LEU A 1 251 ? -30.351 10.511 -26.817 1.00 82.92 251 LEU A C 1
ATOM 1556 O O . LEU A 1 251 ? -30.571 9.837 -25.808 1.00 104.13 251 LEU A O 1
ATOM 1561 N N . ARG A 1 252 ? -30.950 11.680 -27.047 1.00 79.57 252 ARG A N 1
ATOM 1562 C CA . ARG A 1 252 ? -31.570 12.460 -25.982 1.00 76.19 252 ARG A CA 1
ATOM 1563 C C . ARG A 1 252 ? -32.606 11.657 -25.207 1.00 90.07 252 ARG A C 1
ATOM 1564 O O . ARG A 1 252 ? -32.412 11.371 -24.021 1.00 95.08 252 ARG A O 1
ATOM 1572 N N . ASP A 1 253 ? -33.691 11.264 -25.865 1.00 89.22 253 ASP A N 1
ATOM 1573 C CA . ASP A 1 253 ? -34.729 10.478 -25.215 1.00 87.94 253 ASP A CA 1
ATOM 1574 C C . ASP A 1 253 ? -34.556 8.981 -25.425 1.00 87.02 253 ASP A C 1
ATOM 1575 O O . ASP A 1 253 ? -35.384 8.202 -24.940 1.00 98.12 253 ASP A O 1
ATOM 1580 N N . ARG A 1 254 ? -33.507 8.559 -26.134 1.00 87.94 254 ARG A N 1
ATOM 1581 C CA . ARG A 1 254 ? -33.245 7.132 -26.278 1.00 88.83 254 ARG A CA 1
ATOM 1582 C C . ARG A 1 254 ? -32.932 6.501 -24.928 1.00 93.07 254 ARG A C 1
ATOM 1583 O O . ARG A 1 254 ? -33.301 5.350 -24.668 1.00 102.08 254 ARG A O 1
ATOM 1591 N N . ILE A 1 255 ? -32.255 7.240 -24.056 1.00 90.03 255 ILE A N 1
ATOM 1592 C CA . ILE A 1 255 ? -32.033 6.839 -22.672 1.00 83.13 255 ILE A CA 1
ATOM 1593 C C . ILE A 1 255 ? -32.817 7.800 -21.790 1.00 82.75 255 ILE A C 1
ATOM 1594 O O . ILE A 1 255 ? -32.547 9.007 -21.781 1.00 87.63 255 ILE A O 1
ATOM 1599 N N . LYS A 1 256 ? -33.797 7.266 -21.057 1.00 82.99 256 LYS A N 1
ATOM 1600 C CA . LYS A 1 256 ? -34.704 8.123 -20.298 1.00 89.75 256 LYS A CA 1
ATOM 1601 C C . LYS A 1 256 ? -33.983 8.839 -19.161 1.00 85.40 256 LYS A C 1
ATOM 1602 O O . LYS A 1 256 ? -34.162 10.047 -18.968 1.00 88.64 256 LYS A O 1
ATOM 1608 N N . ILE A 1 257 ? -33.169 8.117 -18.394 1.00 75.27 257 ILE A N 1
ATOM 1609 C CA . ILE A 1 257 ? -32.514 8.675 -17.217 1.00 76.38 257 ILE A CA 1
ATOM 1610 C C . ILE A 1 257 ? -31.029 8.346 -17.276 1.00 75.52 257 ILE A C 1
ATOM 1611 O O . ILE A 1 257 ? -30.654 7.187 -17.476 1.00 80.04 257 ILE A O 1
ATOM 1616 N N . TYR A 1 258 ? -30.189 9.359 -17.092 1.00 73.74 258 TYR A N 1
ATOM 1617 C CA . TYR A 1 258 ? -28.745 9.177 -17.039 1.00 71.26 258 TYR A CA 1
ATOM 1618 C C . TYR A 1 258 ? -28.287 9.293 -15.592 1.00 69.14 258 TYR A C 1
ATOM 1619 O O . TYR A 1 258 ? -28.589 10.285 -14.927 1.00 75.26 258 TYR A O 1
ATOM 1628 N N . THR A 1 259 ? -27.570 8.280 -15.104 1.00 64.95 259 THR A N 1
ATOM 1629 C CA . THR A 1 259 ? -27.085 8.275 -13.729 1.00 77.57 259 THR A CA 1
ATOM 1630 C C . THR A 1 259 ? -25.618 7.877 -13.684 1.00 75.66 259 THR A C 1
ATOM 1631 O O . THR A 1 259 ? -25.118 7.179 -14.570 1.00 72.67 259 THR A O 1
ATOM 1635 N N . THR A 1 260 ? -24.935 8.332 -12.634 1.00 83.62 260 THR A N 1
ATOM 1636 C CA . THR A 1 260 ? -23.545 7.962 -12.406 1.00 77.11 260 THR A CA 1
ATOM 1637 C C . THR A 1 260 ? -23.187 8.182 -10.941 1.00 84.31 260 THR A C 1
ATOM 1638 O O . THR A 1 260 ? -23.677 9.119 -10.307 1.00 88.13 260 THR A O 1
ATOM 1642 N N . MET A 1 261 ? -22.345 7.302 -10.407 1.00 81.34 261 MET A N 1
ATOM 1643 C CA . MET A 1 261 ? -21.724 7.573 -9.122 1.00 93.23 261 MET A CA 1
ATOM 1644 C C . MET A 1 261 ? -20.562 8.544 -9.306 1.00 99.51 261 MET A C 1
ATOM 1645 O O . MET A 1 261 ? -20.127 8.836 -10.422 1.00 104.63 261 MET A O 1
ATOM 1650 N N . ILE A 1 262 ? -20.080 9.074 -8.189 1.00 116.90 262 ILE A N 1
ATOM 1651 C CA . ILE A 1 262 ? -18.936 9.978 -8.210 1.00 121.29 262 ILE A CA 1
ATOM 1652 C C . ILE A 1 262 ? -18.257 9.920 -6.850 1.00 130.60 262 ILE A C 1
ATOM 1653 O O . ILE A 1 262 ? -18.921 9.968 -5.809 1.00 132.13 262 ILE A O 1
ATOM 1658 N N . GLY A 1 263 ? -16.935 9.779 -6.862 1.00 134.48 263 GLY A N 1
ATOM 1659 C CA . GLY A 1 263 ? -16.174 9.633 -5.638 1.00 136.78 263 GLY A CA 1
ATOM 1660 C C . GLY A 1 263 ? -15.428 10.881 -5.219 1.00 146.67 263 GLY A C 1
ATOM 1661 O O . GLY A 1 263 ? -15.423 11.232 -4.036 1.00 163.30 263 GLY A O 1
ATOM 1662 N N . ARG A 1 264 ? -14.790 11.560 -6.170 1.00 161.39 264 ARG A N 1
ATOM 1663 C CA . ARG A 1 264 ? -14.053 12.774 -5.846 1.00 160.79 264 ARG A CA 1
ATOM 1664 C C . ARG A 1 264 ? -15.014 13.870 -5.400 1.00 157.96 264 ARG A C 1
ATOM 1665 O O . ARG A 1 264 ? -16.073 14.072 -6.000 1.00 154.35 264 ARG A O 1
ATOM 1673 N N . LYS A 1 265 ? -14.636 14.580 -4.335 1.00 158.27 265 LYS A N 1
ATOM 1674 C CA . LYS A 1 265 ? -15.548 15.537 -3.716 1.00 152.88 265 LYS A CA 1
ATOM 1675 C C . LYS A 1 265 ? -15.806 16.729 -4.631 1.00 147.29 265 LYS A C 1
ATOM 1676 O O . LYS A 1 265 ? -16.940 16.966 -5.061 1.00 138.09 265 LYS A O 1
ATOM 1682 N N . SER A 1 266 ? -14.755 17.480 -4.955 1.00 154.41 266 SER A N 1
ATOM 1683 C CA . SER A 1 266 ? -14.885 18.738 -5.680 1.00 151.80 266 SER A CA 1
ATOM 1684 C C . SER A 1 266 ? -15.141 18.553 -7.171 1.00 148.87 266 SER A C 1
ATOM 1685 O O . SER A 1 266 ? -15.052 19.531 -7.922 1.00 143.59 266 SER A O 1
ATOM 1688 N N . SER A 1 267 ? -15.455 17.338 -7.617 1.00 148.46 267 SER A N 1
ATOM 1689 C CA . SER A 1 267 ? -15.784 17.107 -9.017 1.00 136.92 267 SER A CA 1
ATOM 1690 C C . SER A 1 267 ? -17.204 17.536 -9.367 1.00 126.13 267 SER A C 1
ATOM 1691 O O . SER A 1 267 ? -17.571 17.501 -10.547 1.00 120.24 267 SER A O 1
ATOM 1694 N N . LEU A 1 268 ? -18.005 17.935 -8.376 1.00 129.44 268 LEU A N 1
ATOM 1695 C CA . LEU A 1 268 ? -19.407 18.260 -8.617 1.00 113.37 268 LEU A CA 1
ATOM 1696 C C . LEU A 1 268 ? -19.581 19.622 -9.279 1.00 98.77 268 LEU A C 1
ATOM 1697 O O . LEU A 1 268 ? -20.475 19.794 -10.115 1.00 98.98 268 LEU A O 1
ATOM 1702 N N . LYS A 1 269 ? -18.754 20.603 -8.910 1.00 108.69 269 LYS A N 1
ATOM 1703 C CA . LYS A 1 269 ? -18.989 21.976 -9.356 1.00 114.39 269 LYS A CA 1
ATOM 1704 C C . LYS A 1 269 ? -18.927 22.137 -10.870 1.00 116.61 269 LYS A C 1
ATOM 1705 O O . LYS A 1 269 ? -19.874 22.705 -11.443 1.00 106.39 269 LYS A O 1
ATOM 1711 N N . PRO A 1 270 ? -17.884 21.681 -11.579 1.00 118.91 270 PRO A N 1
ATOM 1712 C CA . PRO A 1 270 ? -17.900 21.863 -13.041 1.00 113.04 270 PRO A CA 1
ATOM 1713 C C . PRO A 1 270 ? -18.988 21.057 -13.723 1.00 99.91 270 PRO A C 1
ATOM 1714 O O . PRO A 1 270 ? -19.698 21.592 -14.585 1.00 96.86 270 PRO A O 1
ATOM 1718 N N . LEU A 1 271 ? -19.147 19.786 -13.342 1.00 107.24 271 LEU A N 1
ATOM 1719 C CA . LEU A 1 271 ? -20.143 18.924 -13.969 1.00 97.92 271 LEU A CA 1
ATOM 1720 C C . LEU A 1 271 ? -21.526 19.555 -13.904 1.00 92.60 271 LEU A C 1
ATOM 1721 O O . LEU A 1 271 ? -22.192 19.738 -14.930 1.00 89.31 271 LEU A O 1
ATOM 1726 N N . GLN A 1 272 ? -21.950 19.939 -12.699 1.00 104.94 272 GLN A N 1
ATOM 1727 C CA . GLN A 1 272 ? -23.218 20.638 -12.544 1.00 103.70 272 GLN A CA 1
ATOM 1728 C C . GLN A 1 272 ? -23.226 21.924 -13.357 1.00 98.12 272 GLN A C 1
ATOM 1729 O O . GLN A 1 272 ? -24.215 22.231 -14.036 1.00 95.21 272 GLN A O 1
ATOM 1735 N N . ASN A 1 273 ? -22.115 22.668 -13.327 1.00 99.95 273 ASN A N 1
ATOM 1736 C CA . ASN A 1 273 ? -21.983 23.852 -14.170 1.00 106.89 273 ASN A CA 1
ATOM 1737 C C . ASN A 1 273 ? -22.306 23.518 -15.618 1.00 100.59 273 ASN A C 1
ATOM 1738 O O . ASN A 1 273 ? -23.041 24.250 -16.289 1.00 97.65 273 ASN A O 1
ATOM 1743 N N . ARG A 1 274 ? -21.773 22.397 -16.112 1.00 93.69 274 ARG A N 1
ATOM 1744 C CA . ARG A 1 274 ? -22.061 21.989 -17.481 1.00 87.94 274 ARG A CA 1
ATOM 1745 C C . ARG A 1 274 ? -23.544 21.689 -17.661 1.00 86.36 274 ARG A C 1
ATOM 1746 O O . ARG A 1 274 ? -24.163 22.140 -18.632 1.00 88.22 274 ARG A O 1
ATOM 1754 N N . LEU A 1 275 ? -24.139 20.962 -16.712 1.00 85.61 275 LEU A N 1
ATOM 1755 C CA . LEU A 1 275 ? -25.507 20.491 -16.902 1.00 84.22 275 LEU A CA 1
ATOM 1756 C C . LEU A 1 275 ? -26.493 21.652 -16.930 1.00 90.41 275 LEU A C 1
ATOM 1757 O O . LEU A 1 275 ? -27.362 21.718 -17.808 1.00 91.43 275 LEU A O 1
ATOM 1762 N N . GLN A 1 276 ? -26.350 22.599 -16.003 1.00 99.54 276 GLN A N 1
ATOM 1763 C CA . GLN A 1 276 ? -27.212 23.771 -16.014 1.00 97.76 276 GLN A CA 1
ATOM 1764 C C . GLN A 1 276 ? -26.964 24.662 -17.221 1.00 98.23 276 GLN A C 1
ATOM 1765 O O . GLN A 1 276 ? -27.758 25.577 -17.463 1.00 101.61 276 GLN A O 1
ATOM 1771 N N . ARG A 1 277 ? -25.892 24.423 -17.982 1.00 95.38 277 ARG A N 1
ATOM 1772 C CA . ARG A 1 277 ? -25.718 25.140 -19.238 1.00 95.65 277 ARG A CA 1
ATOM 1773 C C . ARG A 1 277 ? -26.749 24.726 -20.280 1.00 95.17 277 ARG A C 1
ATOM 1774 O O . ARG A 1 277 ? -26.963 25.464 -21.248 1.00 97.94 277 ARG A O 1
ATOM 1782 N N . PHE A 1 278 ? -27.398 23.573 -20.104 1.00 96.63 278 PHE A N 1
ATOM 1783 C CA . PHE A 1 278 ? -28.549 23.235 -20.933 1.00 91.73 278 PHE A CA 1
ATOM 1784 C C . PHE A 1 278 ? -29.843 23.838 -20.400 1.00 96.48 278 PHE A C 1
ATOM 1785 O O . PHE A 1 278 ? -30.904 23.638 -21.008 1.00 98.32 278 PHE A O 1
ATOM 1793 N N . GLY A 1 279 ? -29.774 24.552 -19.279 1.00 96.76 279 GLY A N 1
ATOM 1794 C CA . GLY A 1 279 ? -30.921 25.296 -18.788 1.00 101.70 279 GLY A CA 1
ATOM 1795 C C . GLY A 1 279 ? -32.125 24.407 -18.569 1.00 107.78 279 GLY A C 1
ATOM 1796 O O . GLY A 1 279 ? -32.028 23.305 -18.017 1.00 100.25 279 GLY A O 1
ATOM 1797 N N . ASP A 1 280 ? -33.280 24.888 -19.028 1.00 113.92 280 ASP A N 1
ATOM 1798 C CA . ASP A 1 280 ? -34.533 24.165 -18.866 1.00 114.65 280 ASP A CA 1
ATOM 1799 C C . ASP A 1 280 ? -34.605 22.898 -19.706 1.00 109.48 280 ASP A C 1
ATOM 1800 O O . ASP A 1 280 ? -35.510 22.085 -19.487 1.00 109.74 280 ASP A O 1
ATOM 1805 N N . ASP A 1 281 ? -33.684 22.703 -20.653 1.00 102.80 281 ASP A N 1
ATOM 1806 C CA . ASP A 1 281 ? -33.776 21.533 -21.518 1.00 111.11 281 ASP A CA 1
ATOM 1807 C C . ASP A 1 281 ? -33.543 20.229 -20.765 1.00 106.23 281 ASP A C 1
ATOM 1808 O O . ASP A 1 281 ? -33.976 19.172 -21.235 1.00 104.40 281 ASP A O 1
ATOM 1813 N N . VAL A 1 282 ? -32.881 20.280 -19.611 1.00 108.30 282 VAL A N 1
ATOM 1814 C CA . VAL A 1 282 ? -32.515 19.088 -18.861 1.00 107.82 282 VAL A CA 1
ATOM 1815 C C . VAL A 1 282 ? -32.893 19.293 -17.400 1.00 99.15 282 VAL A C 1
ATOM 1816 O O . VAL A 1 282 ? -32.968 20.424 -16.910 1.00 97.98 282 VAL A O 1
ATOM 1820 N N . LYS A 1 283 ? -33.152 18.186 -16.708 1.00 96.04 283 LYS A N 1
ATOM 1821 C CA . LYS A 1 283 ? -33.400 18.181 -15.274 1.00 100.29 283 LYS A CA 1
ATOM 1822 C C . LYS A 1 283 ? -32.281 17.425 -14.572 1.00 101.37 283 LYS A C 1
ATOM 1823 O O . LYS A 1 283 ? -31.789 16.412 -15.085 1.00 95.57 283 LYS A O 1
ATOM 1829 N N . ILE A 1 284 ? -31.898 17.920 -13.392 1.00 107.34 284 ILE A N 1
ATOM 1830 C CA . ILE A 1 284 ? -30.722 17.460 -12.661 1.00 112.81 284 ILE A CA 1
ATOM 1831 C C . ILE A 1 284 ? -31.127 17.098 -11.237 1.00 102.46 284 ILE A C 1
ATOM 1832 O O . ILE A 1 284 ? -31.965 17.773 -10.629 1.00 102.09 284 ILE A O 1
ATOM 1837 N N . MET A 1 285 ? -30.522 16.035 -10.703 1.00 101.56 285 MET A N 1
ATOM 1838 C CA . MET A 1 285 ? -30.778 15.579 -9.343 1.00 100.85 285 MET A CA 1
ATOM 1839 C C . MET A 1 285 ? -29.506 14.963 -8.773 1.00 104.23 285 MET A C 1
ATOM 1840 O O . MET A 1 285 ? -28.742 14.317 -9.497 1.00 102.24 285 MET A O 1
ATOM 1845 N N . ILE A 1 286 ? -29.278 15.175 -7.477 1.00 113.07 286 ILE A N 1
ATOM 1846 C CA . ILE A 1 286 ? -28.110 14.646 -6.781 1.00 110.57 286 ILE A CA 1
ATOM 1847 C C . ILE A 1 286 ? -28.578 13.924 -5.523 1.00 95.28 286 ILE A C 1
ATOM 1848 O O . ILE A 1 286 ? -29.510 14.374 -4.848 1.00 108.35 286 ILE A O 1
ATOM 1853 N N . SER A 1 287 ? -27.941 12.793 -5.220 1.00 112.40 287 SER A N 1
ATOM 1854 C CA . SER A 1 287 ? -28.301 11.970 -4.073 1.00 111.19 287 SER A CA 1
ATOM 1855 C C . SER A 1 287 ? -27.035 11.457 -3.396 1.00 127.59 287 SER A C 1
ATOM 1856 O O . SER A 1 287 ? -25.930 11.561 -3.932 1.00 128.89 287 SER A O 1
ATOM 1859 N N . VAL A 1 288 ? -27.213 10.873 -2.210 1.00 142.95 288 VAL A N 1
ATOM 1860 C CA . VAL A 1 288 ? -26.096 10.430 -1.383 1.00 148.99 288 VAL A CA 1
ATOM 1861 C C . VAL A 1 288 ? -26.165 8.913 -1.235 1.00 156.81 288 VAL A C 1
ATOM 1862 O O . VAL A 1 288 ? -27.104 8.275 -1.725 1.00 153.80 288 VAL A O 1
ATOM 1866 N N . LEU A 1 289 ? -25.172 8.324 -0.573 1.00 164.40 289 LEU A N 1
ATOM 1867 C CA . LEU A 1 289 ? -25.129 6.898 -0.278 1.00 171.05 289 LEU A CA 1
ATOM 1868 C C . LEU A 1 289 ? -25.167 6.692 1.238 1.00 180.79 289 LEU A C 1
ATOM 1869 O O . LEU A 1 289 ? -25.349 7.636 2.014 1.00 179.80 289 LEU A O 1
ATOM 1874 N N . ASN A 1 290 ? -25.000 5.441 1.653 1.00 194.51 290 ASN A N 1
ATOM 1875 C CA . ASN A 1 290 ? -25.130 5.047 3.044 1.00 199.64 290 ASN A CA 1
ATOM 1876 C C . ASN A 1 290 ? -23.755 4.841 3.681 1.00 217.06 290 ASN A C 1
ATOM 1877 O O . ASN A 1 290 ? -22.714 5.172 3.102 1.00 216.17 290 ASN A O 1
ATOM 1882 N N . GLN A 1 291 ? -23.760 4.303 4.900 1.00 229.92 291 GLN A N 1
ATOM 1883 C CA . GLN A 1 291 ? -22.628 3.928 5.741 1.00 231.33 291 GLN A CA 1
ATOM 1884 C C . GLN A 1 291 ? -21.936 5.163 6.345 1.00 238.15 291 GLN A C 1
ATOM 1885 O O . GLN A 1 291 ? -21.102 5.009 7.237 1.00 234.45 291 GLN A O 1
ATOM 1891 N N . GLY A 1 292 ? -22.293 6.379 5.932 1.00 256.44 292 GLY A N 1
ATOM 1892 C CA . GLY A 1 292 ? -21.757 7.586 6.537 1.00 246.67 292 GLY A CA 1
ATOM 1893 C C . GLY A 1 292 ? -20.325 7.930 6.172 1.00 245.65 292 GLY A C 1
ATOM 1894 O O . GLY A 1 292 ? -20.065 8.978 5.575 1.00 250.80 292 GLY A O 1
ATOM 1895 N N . LYS A 1 293 ? -19.388 7.043 6.514 1.00 216.72 293 LYS A N 1
ATOM 1896 C CA . LYS A 1 293 ? -17.975 7.307 6.264 1.00 198.76 293 LYS A CA 1
ATOM 1897 C C . LYS A 1 293 ? -17.598 7.211 4.789 1.00 190.01 293 LYS A C 1
ATOM 1898 O O . LYS A 1 293 ? -16.629 7.856 4.375 1.00 183.77 293 LYS A O 1
ATOM 1904 N N . THR A 1 294 ? -18.326 6.437 3.989 1.00 187.38 294 THR A N 1
ATOM 1905 C CA . THR A 1 294 ? -18.056 6.400 2.559 1.00 186.66 294 THR A CA 1
ATOM 1906 C C . THR A 1 294 ? -18.403 7.738 1.917 1.00 191.35 294 THR A C 1
ATOM 1907 O O . THR A 1 294 ? -19.386 8.387 2.288 1.00 181.01 294 THR A O 1
ATOM 1911 N N . LYS A 1 295 ? -17.590 8.153 0.946 1.00 211.86 295 LYS A N 1
ATOM 1912 C CA . LYS A 1 295 ? -17.767 9.431 0.256 1.00 211.85 295 LYS A CA 1
ATOM 1913 C C . LYS A 1 295 ? -18.064 9.167 -1.223 1.00 202.89 295 LYS A C 1
ATOM 1914 O O . LYS A 1 295 ? -17.175 9.177 -2.078 1.00 200.86 295 LYS A O 1
ATOM 1920 N N . ARG A 1 296 ? -19.340 8.933 -1.523 1.00 185.95 296 ARG A N 1
ATOM 1921 C CA . ARG A 1 296 ? -19.803 8.744 -2.891 1.00 176.89 296 ARG A CA 1
ATOM 1922 C C . ARG A 1 296 ? -21.154 9.422 -3.058 1.00 166.52 296 ARG A C 1
ATOM 1923 O O . ARG A 1 296 ? -22.014 9.334 -2.178 1.00 162.34 296 ARG A O 1
ATOM 1931 N N . TRP A 1 297 ? -21.333 10.095 -4.190 1.00 161.50 297 TRP A N 1
ATOM 1932 C CA . TRP A 1 297 ? -22.596 10.723 -4.545 1.00 153.50 297 TRP A CA 1
ATOM 1933 C C . TRP A 1 297 ? -23.145 10.084 -5.813 1.00 141.95 297 TRP A C 1
ATOM 1934 O O . TRP A 1 297 ? -22.445 9.366 -6.531 1.00 137.47 297 TRP A O 1
ATOM 1945 N N . MET A 1 298 ? -24.416 10.368 -6.083 1.00 118.49 298 MET A N 1
ATOM 1946 C CA . MET A 1 298 ? -25.087 9.960 -7.308 1.00 108.99 298 MET A CA 1
ATOM 1947 C C . MET A 1 298 ? -25.585 11.201 -8.033 1.00 108.17 298 MET A C 1
ATOM 1948 O O . MET A 1 298 ? -26.197 12.079 -7.419 1.00 95.83 298 MET A O 1
ATOM 1953 N N . LEU A 1 299 ? -25.321 11.268 -9.334 1.00 108.50 299 LEU A N 1
ATOM 1954 C CA . LEU A 1 299 ? -25.757 12.366 -10.183 1.00 93.38 299 LEU A CA 1
ATOM 1955 C C . LEU A 1 299 ? -26.635 11.804 -11.289 1.00 84.35 299 LEU A C 1
ATOM 1956 O O . LEU A 1 299 ? -26.236 10.862 -11.983 1.00 71.37 299 LEU A O 1
ATOM 1961 N N . ALA A 1 300 ? -27.826 12.375 -11.449 1.00 82.15 300 ALA A N 1
ATOM 1962 C CA . ALA A 1 300 ? -28.757 11.950 -12.479 1.00 85.35 300 ALA A CA 1
ATOM 1963 C C . ALA A 1 300 ? -29.265 13.164 -13.242 1.00 82.19 300 ALA A C 1
ATOM 1964 O O . ALA A 1 300 ? -29.416 14.253 -12.685 1.00 83.51 300 ALA A O 1
ATOM 1966 N N . TRP A 1 301 ? -29.516 12.964 -14.532 1.00 79.47 301 TRP A N 1
ATOM 1967 C CA . TRP A 1 301 ? -30.076 14.011 -15.370 1.00 87.98 301 TRP A CA 1
ATOM 1968 C C . TRP A 1 301 ? -30.885 13.383 -16.495 1.00 81.76 301 TRP A C 1
ATOM 1969 O O . TRP A 1 301 ? -30.645 12.239 -16.894 1.00 69.39 301 TRP A O 1
ATOM 1980 N N . THR A 1 302 ? -31.853 14.148 -16.994 1.00 80.35 302 THR A N 1
ATOM 1981 C CA . THR A 1 302 ? -32.664 13.687 -18.114 1.00 94.18 302 THR A CA 1
ATOM 1982 C C . THR A 1 302 ? -33.100 14.868 -18.971 1.00 102.06 302 THR A C 1
ATOM 1983 O O . THR A 1 302 ? -33.479 15.922 -18.453 1.00 101.55 302 THR A O 1
ATOM 1987 N N . PHE A 1 303 ? -33.029 14.687 -20.288 1.00 88.71 303 PHE A N 1
ATOM 1988 C CA . PHE A 1 303 ? -33.632 15.637 -21.212 1.00 98.70 303 PHE A CA 1
ATOM 1989 C C . PHE A 1 303 ? -35.118 15.382 -21.409 1.00 105.41 303 PHE A C 1
ATOM 1990 O O . PHE A 1 303 ? -35.816 16.244 -21.956 1.00 104.91 303 PHE A O 1
ATOM 1998 N N . SER A 1 304 ? -35.611 14.226 -20.973 1.00 109.80 304 SER A N 1
ATOM 1999 C CA . SER A 1 304 ? -37.020 13.904 -21.125 1.00 120.47 304 SER A CA 1
ATOM 2000 C C . SER A 1 304 ? -37.878 14.816 -20.261 1.00 118.91 304 SER A C 1
ATOM 2001 O O . SER A 1 304 ? -37.559 15.084 -19.099 1.00 115.18 304 SER A O 1
ATOM 2004 N N . LYS A 1 305 ? -38.971 15.303 -20.843 1.00 123.84 305 LYS A N 1
ATOM 2005 C CA . LYS A 1 305 ? -39.989 15.992 -20.069 1.00 132.39 305 LYS A CA 1
ATOM 2006 C C . LYS A 1 305 ? -41.004 15.026 -19.479 1.00 148.23 305 LYS A C 1
ATOM 2007 O O . LYS A 1 305 ? -41.724 15.393 -18.544 1.00 149.02 305 LYS A O 1
ATOM 2013 N N . SER A 1 306 ? -41.057 13.797 -19.993 1.00 177.49 306 SER A N 1
ATOM 2014 C CA . SER A 1 306 ? -41.920 12.740 -19.486 1.00 178.93 306 SER A CA 1
ATOM 2015 C C . SER A 1 306 ? -41.360 12.069 -18.238 1.00 176.65 306 SER A C 1
ATOM 2016 O O . SER A 1 306 ? -41.923 11.068 -17.784 1.00 178.14 306 SER A O 1
ATOM 2019 N N . VAL A 1 307 ? -40.266 12.588 -17.687 1.00 144.13 307 VAL A N 1
ATOM 2020 C CA . VAL A 1 307 ? -39.636 12.035 -16.499 1.00 133.73 307 VAL A CA 1
ATOM 2021 C C . VAL A 1 307 ? -39.602 13.085 -15.395 1.00 132.35 307 VAL A C 1
ATOM 2022 O O . VAL A 1 307 ? -39.743 14.285 -15.644 1.00 129.18 307 VAL A O 1
ATOM 2026 N N . SER A 1 308 ? -39.413 12.615 -14.159 1.00 124.30 308 SER A N 1
ATOM 2027 C CA . SER A 1 308 ? -39.410 13.502 -12.996 1.00 124.04 308 SER A CA 1
ATOM 2028 C C . SER A 1 308 ? -38.419 12.946 -11.977 1.00 111.53 308 SER A C 1
ATOM 2029 O O . SER A 1 308 ? -38.723 11.978 -11.274 1.00 109.81 308 SER A O 1
ATOM 2032 N N . LEU A 1 309 ? -37.247 13.567 -11.902 1.00 106.04 309 LEU A N 1
ATOM 2033 C CA . LEU A 1 309 ? -36.235 13.211 -10.912 1.00 116.86 309 LEU A CA 1
ATOM 2034 C C . LEU A 1 309 ? -36.610 13.738 -9.531 1.00 122.57 309 LEU A C 1
ATOM 2035 O O . LEU A 1 309 ? -35.795 14.355 -8.847 1.00 123.02 309 LEU A O 1
#

B-factor: mean 103.74, std 36.76, range [47.1, 256.44]

Foldseek 3Di:
DFADPQPCPPCPDQQVVLCVVPVVLLVQWDDDPVNGTHHDPVDPVNLLVVLQSCCCVPQVFRADDDPPFDRDDVRFLVRVVVVLVVQCVVLVVLPQAEEEEEQCFLAVSNQSCCCRVSVHAYEYEHADDNSLVRNVVRCVVSVCVVRYHYDYDHVPDLARPPVRCVVDVVALHAEYEYEAPPVSLSVVVSVVVCCVPSARSYFKYKYKDQDDPSPVVNVVVVCVVPPQKDKDKAAGGPVVGRMIMIMMHSDPSGDD

GO terms:
  GO:0001734 mRNA m(6)A methyltransferase activity (F, IDA)
  GO:0010608 post-transcriptional regulation of gene expression (P, IDA)
  GO:0048025 negative regulation of mRNA splicing, via spliceosome (P, IDA)
  GO:0120048 U6 snRNA (adenine(43)-N6)-methyltransferase activity (F, IDA)
  GO:0005634 nucleus (C, IDA)
  GO:0040025 vulval development (P, IMP)
  GO:0009792 embryo development ending in birth or egg hatching (P, IMP)
  GO:0007098 centrosome cycle (P, IMP)

Solvent-accessible surface area: 12720 Å² total; per-residue (Å²): 181,75,15,113,111,3,66,13,99,82,139,96,35,91,52,130,55,4,9,121,110,35,76,62,0,106,147,44,5,89,148,87,127,87,67,125,44,61,24,66,100,192,112,109,22,2,20,82,2,4,1,25,0,6,3,67,86,53,15,115,1,66,3,79,8,22,128,82,47,124,25,7,80,1,20,14,13,1,3,0,0,10,27,1,18,41,18,0,97,66,7,163,48,61,170,107,12,31,0,0,0,6,22,7,30,6,2,0,5,3,0,1,0,0,11,89,84,36,130,8,77,3,12,0,3,12,32,55,104,103,4,12,140,16,0,95,91,0,5,67,108,19,57,15,79,110,33,5,50,17,41,86,28,97,91,119,54,176,29,12,0,67,74,0,2,100,67,70,108,127,21,82,0,11,0,0,0,0,27,6,84,152,80,6,44,61,34,0,43,61,1,0,70,7,0,49,95,32,112,77,49,1,51,1,0,1,0,2,0,4,118,124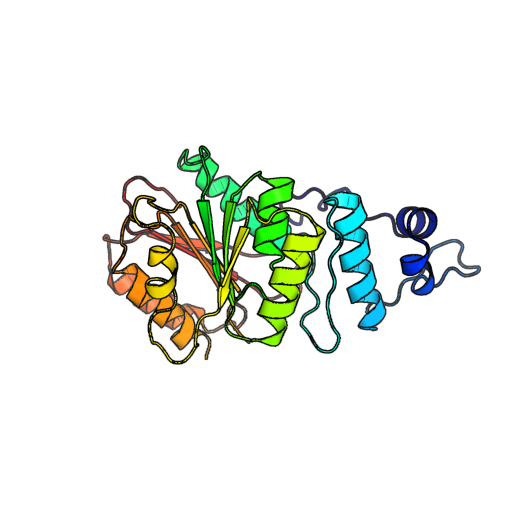,105,8,38,146,48,0,61,60,51,0,103,172,44,42,136,62,10,54,51,50,71,25,103,21,9,95,67,183,46,109,49,64,3,2,0,0,0,12,6,153,103,4,62,52